Protein 7R84 (pdb70)

Secondary structure (DSSP, 8-state):
-BPPPPPPPPPS-SSSSEEEEEEE-BPPP-TTPPPP-S-EEEEEEE--S---/-PPPPPPPPPS-SSSSEEEEEEE---------EEEEEEE--S---/-BPPPPPPPPPS-SSSSEEEEEEE-BPPGGG-S----S-EEEEEEE--S---/-BPPPPPPPPPS-SSSSEEEEEEE-B---------EEEEEEE--S---

Organism: Mus musculus (NCBI:txid10090)

Radius of gyration: 17.47 Å; Cα contacts (8 Å, |Δi|>4): 535; chains: 4; bounding box: 51×32×52 Å

Sequence (197 aa):
AWDEWSPWSLCSSTCGRGFRDRTRTCRPPQFGGNPCEEGGPPEKQTKFCNIALCPWDEWSPWSLCSSTCGRGFRDRTRTCRPPQEGPEKQTKFFCNIALCPAWDEWSPWSLCSSTCGRGFRDRTRTCRPPQFGGNPCEEGGPPEKQTKFFCNIALCPAWDEWSPWSLCSSTCGRGFRDDRTRTCRPPQPCEEGGPPEEKQTKFCNIALCP

Solvent-accessible surface area: 12679 Å² total; per-residue (Å²): 83,75,62,154,64,42,119,76,47,158,13,47,5,113,39,19,85,0,3,54,20,53,16,45,55,37,135,114,134,152,219,75,48,138,126,40,47,15,3,2,10,4,9,44,19,5,70,101,49,160,74,178,143,45,165,57,42,119,76,41,157,12,49,9,110,34,20,94,0,2,58,21,57,21,50,43,42,170,116,132,141,112,14,6,4,9,4,9,50,18,14,89,103,48,167,72,176,24,77,48,158,50,40,121,74,44,155,13,50,7,117,36,20,100,0,2,60,28,54,17,52,43,33,105,57,117,141,113,39,74,112,123,37,65,6,3,4,12,7,10,36,23,7,78,95,48,172,65,176,88,105,80,152,46,42,118,74,48,154,12,47,7,113,32,18,80,0,2,60,12,55,22,51,54,28,180,95,89,226,159,48,68,10,4,7,8,6,9,62,16,16,100,101,46,170,65,170

GO terms:
  GO:0014069 postsynaptic density (C, IDA)
  GO:0005515 protein binding (F, IPI)
  GO:0004888 transmembrane signaling receptor activity (F, IDA)
  GO:0001891 phagocytic cup (C, IDA)
  GO:0005886 plasma membrane (C, IDA)
  GO:0005925 focal adhesion (C, IDA)
  GO:0030425 dendrite (C, IDA)
  GO:0001530 lipopolysaccharide binding (F, IDA)
  GO:0001786 phosphatidylserine binding (F, IDA)
  GO:0043652 engulfment of apoptotic cell (P, IDA)
  GO:0042177 negative regulation of protein catabolic process (P, IMP)
  GO:1901741 positive regulation of myoblast fusion (P, IMP)
  GO:0031397 negative regulation of protein ubiquitination (P, IMP)
  GO:0050829 defense response to Gram-negative bacterium (P, IMP)
  GO:0048167 regulation of synaptic plasticity (P, IMP)
  GO:0006910 phagocytosis, recognition (P, IMP)
  GO:0006911 phagocytosis, engulfment (P, IMP)
  GO:0030165 PDZ domain binding (F, IPI)

Nearest PDB structures (foldseek):
  7r84-assembly4_D  TM=1.021E+00  e=1.289E-08  Mus musculus
  7r84-assembly2_B  TM=9.898E-01  e=1.202E-06  Mus musculus
  8ckk-assembly1_B  TM=7.806E-01  e=4.674E-03  Homo sapiens
  8ckk-assembly1_A  TM=7.935E-01  e=8.298E-03  Homo sapiens
  8ckm-assembly1_B  TM=7.701E-01  e=9.857E-03  Homo sapiens

Foldseek 3Di:
DKDDKDDKDPFPDPADKGKIKIKTFHDDDDVPDDDDDDIDMDMDIDGNHHDD/DADKDDWDDFPDPADKGKIKIKDADDDPCHGIDMDMDIDGNHHDD/DKDDKDDKDDFPDPADKGKIKIKIFDDPVVVDDDDDDDIDMDMDMDGNHHDD/DKDDKDPWDDFPDQADKGKIKIKIADDVPCPGDDIDMDMDIDGNHHDD

InterPro domains:
  IPR000203 GPS motif [PF01825] (883-932)
  IPR000203 GPS motif [SM00303] (880-938)
  IPR000832 GPCR, family 2, secretin-like [PF00002] (947-1180)
  IPR000832 GPCR, family 2, secretin-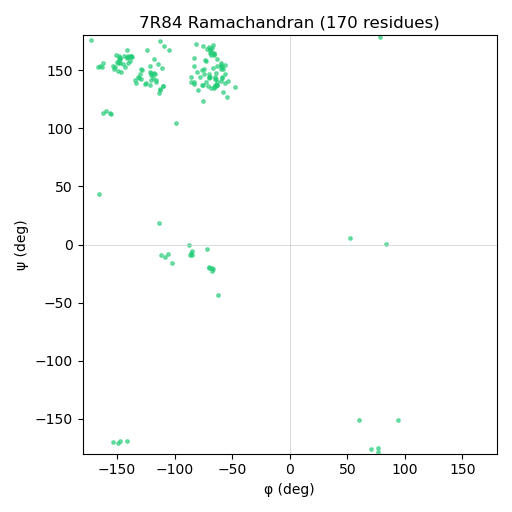like [PR00249] (949-973)
  IPR000832 GPCR, family 2, secretin-like [PR00249] (1013-1036)
  IPR000832 GPCR, family 2, secretin-like [PR00249] (1050-1075)
  IPR000832 GPCR, family 2, secretin-like [PR00249] (1093-1118)
  IPR000832 GPCR, family 2, secretin-like [PR00249] (1135-1155)
  IPR000832 GPCR, family 2, secretin-like [PR00249] (1166-1187)
  IPR000884 Thrombospondin type-1 (TSP1) repeat [PF00090] (266-314)
  IPR000884 Thrombospondin type-1 (TSP1) repeat [PF00090] (359-406)
  IPR000884 Thrombospondin type-1 (TSP1) repeat [PF00090] (414-461)
  IPR000884 Thrombospondin type-1 (TSP1) repeat [PF00090] (472-519)
  IPR000884 Thrombospondin type-1 (TSP1) repeat [PF00090] (527-574)
  IPR000884 Thrombospondin type-1 (TSP1) repeat [PS50092] (261-315)
  IPR000884 Thrombospondin type-1 (TSP1) repeat [PS50092] (354-407)
  IPR000884 Thrombospondin type-1 (TSP1) repeat [PS50092] (409-462)
  IPR000884 Thrombospondin type-1 (TSP1) repeat [PS50092] (467-520)
  IPR000884 Thrombospondin type-1 (TSP1) repeat [PS50092] (522-575)
  IPR000884 Thrombospondin type-1 (TSP1) repeat [SM00209] (264-315)

B-factor: mean 30.46, std 15.05, range [12.61, 94.77]

Structure (mmCIF, N/CA/C/O backbone):
data_7R84
#
_entry.id   7R84
#
_cell.length_a   40.572
_cell.length_b   60.784
_cell.length_c   44.420
_cell.angle_alpha   90.000
_cell.angle_beta   109.670
_cell.angle_gamma   90.000
#
_symmetry.space_group_name_H-M   'P 1 21 1'
#
loop_
_entity.id
_entity.type
_entity.pdbx_description
1 polymer Vasculostatin-120
2 branched beta-D-glucopyranose-(1-3)-alpha-L-fucopyranose
3 non-polymer alpha-D-mannopyranose
4 water water
#
loop_
_atom_site.group_PDB
_atom_site.id
_atom_site.type_symbol
_atom_site.label_atom_id
_atom_site.label_alt_id
_atom_site.label_comp_id
_atom_site.label_asym_id
_atom_site.label_entity_id
_atom_site.label_seq_id
_atom_site.pdbx_PDB_ins_code
_atom_site.Cartn_x
_atom_site.Cartn_y
_atom_site.Cartn_z
_atom_site.occupancy
_atom_site.B_iso_or_equiv
_atom_site.auth_seq_id
_atom_site.auth_comp_id
_atom_site.auth_asym_id
_atom_site.auth_atom_id
_atom_site.pdbx_PDB_model_num
ATOM 1 N N . ALA A 1 3 ? 12.854 10.070 -21.481 1.00 33.80 3 ALA A N 1
ATOM 2 C CA . ALA A 1 3 ? 12.396 10.968 -20.414 1.00 29.35 3 ALA A CA 1
ATOM 3 C C . ALA A 1 3 ? 10.921 11.257 -20.566 1.00 24.88 3 ALA A C 1
ATOM 4 O O . ALA A 1 3 ? 10.394 11.332 -21.684 1.00 24.51 3 ALA A O 1
ATOM 6 N N . TRP A 1 4 ? 10.256 11.379 -19.437 1.00 22.96 4 TRP A N 1
ATOM 7 C CA . TRP A 1 4 ? 8.843 11.652 -19.423 1.00 19.75 4 TRP A CA 1
ATOM 8 C C . TRP A 1 4 ? 8.504 13.127 -19.503 1.00 19.43 4 TRP A C 1
ATOM 9 O O . TRP A 1 4 ? 9.182 13.974 -18.936 1.00 19.91 4 TRP A O 1
ATOM 20 N N . ASP A 1 5 ? 7.409 13.408 -20.196 1.00 18.25 5 ASP A N 1
ATOM 21 C CA . ASP A 1 5 ? 6.818 14.740 -20.285 1.00 17.01 5 ASP A CA 1
ATOM 22 C C . ASP A 1 5 ? 5.960 14.974 -19.006 1.00 16.09 5 ASP A C 1
ATOM 23 O O . ASP A 1 5 ? 5.754 14.083 -18.190 1.00 17.52 5 ASP A O 1
ATOM 28 N N . GLU A 1 6 ? 5.467 16.183 -18.821 1.00 16.80 6 GLU A N 1
ATOM 29 C CA . GLU A 1 6 ? 4.704 16.501 -17.619 1.00 16.96 6 GLU A CA 1
ATOM 30 C C . GLU A 1 6 ? 3.389 15.755 -17.418 1.00 15.69 6 GLU A C 1
ATOM 31 O O . GLU A 1 6 ? 2.678 15.485 -18.379 1.00 16.32 6 GLU A O 1
ATOM 37 N N . TRP A 1 7 ? 3.082 15.407 -16.169 1.00 15.44 7 TRP A N 1
ATOM 38 C CA . TRP A 1 7 ? 1.759 14.856 -15.881 1.00 16.34 7 TRP A CA 1
ATOM 39 C C . TRP A 1 7 ? 0.661 15.834 -16.264 1.00 14.84 7 TRP A C 1
ATOM 40 O O . TRP A 1 7 ? 0.757 17.042 -16.021 1.00 17.46 7 TRP A O 1
ATOM 51 N N . SER A 1 8 ? -0.432 15.279 -16.769 1.00 15.13 8 SER A N 1
ATOM 52 C CA . SER A 1 8 ? -1.684 16.025 -16.873 1.00 14.91 8 SER A CA 1
ATOM 53 C C . SER A 1 8 ? -2.218 16.281 -15.457 1.00 15.64 8 SER A C 1
ATOM 54 O O . SER A 1 8 ? -1.762 15.649 -14.492 1.00 15.92 8 SER A O 1
ATOM 57 N N . PRO A 1 9 ? -3.188 17.189 -15.304 1.00 18.33 9 PRO A N 1
ATOM 58 C CA . PRO A 1 9 ? -3.878 17.319 -14.013 1.00 17.52 9 PRO A CA 1
ATOM 59 C C . PRO A 1 9 ? -4.552 16.006 -13.632 1.00 15.57 9 PRO A C 1
ATOM 60 O O . PRO A 1 9 ? -4.959 15.208 -14.486 1.00 17.85 9 PRO A O 1
ATOM 64 N N . TRP A 1 10 ? -4.734 15.810 -12.332 1.00 16.73 10 TRP A N 1
ATOM 65 C CA . TRP A 1 10 ? -5.581 14.708 -11.895 1.00 17.21 10 TRP A CA 1
ATOM 66 C C . TRP A 1 10 ? -7.014 14.950 -12.337 1.00 17.66 10 TRP A C 1
ATOM 67 O O . TRP A 1 10 ? -7.536 16.074 -12.247 1.00 18.14 10 TRP A O 1
ATOM 78 N N . SER A 1 11 ? -7.686 13.852 -12.686 1.00 15.91 11 SER A N 1
ATOM 79 C CA . SER A 1 11 ? -9.124 13.894 -12.926 1.00 14.83 11 SER A CA 1
ATOM 80 C C . SER A 1 11 ? -9.848 14.140 -11.604 1.00 16.46 11 SER A C 1
ATOM 81 O O . SER A 1 11 ? -9.260 14.045 -10.523 1.00 18.81 11 SER A O 1
ATOM 84 N N . LEU A 1 12 ? -11.132 14.439 -11.689 1.00 16.08 12 LEU A N 1
ATOM 85 C CA . LEU A 1 12 ? -11.957 14.386 -10.497 1.00 16.29 12 LEU A CA 1
ATOM 86 C C . LEU A 1 12 ? -12.128 12.927 -10.071 1.00 15.62 12 LEU A C 1
ATOM 87 O O . LEU A 1 12 ? -11.909 11.999 -10.856 1.00 18.01 12 LEU A O 1
ATOM 92 N N . CYS A 1 13 ? -12.581 12.720 -8.836 1.00 15.64 13 CYS A N 1
ATOM 93 C CA . CYS A 1 13 ? -12.902 11.382 -8.400 1.00 16.18 13 CYS A CA 1
ATOM 94 C C . CYS A 1 13 ? -14.064 10.828 -9.221 1.00 17.55 13 CYS A C 1
ATOM 95 O O . CYS A 1 13 ? -15.066 11.514 -9.455 1.00 18.65 13 CYS A O 1
ATOM 98 N N . SER A 1 14 ? -13.939 9.569 -9.642 1.00 15.74 14 SER A N 1
ATOM 99 C CA . SER A 1 14 ? -14.951 9.002 -10.520 1.00 17.78 14 SER A CA 1
ATOM 100 C C . SER A 1 14 ? -16.266 8.778 -9.796 1.00 17.99 14 SER A C 1
ATOM 101 O O . SER A 1 14 ? -17.286 8.612 -10.475 1.00 20.47 14 SER A O 1
ATOM 104 N N . SER A 1 15 ? -16.246 8.700 -8.450 1.00 18.33 15 SER A N 1
ATOM 105 C CA . SER A 1 15 ? -17.456 8.587 -7.636 1.00 18.99 15 SER A CA 1
ATOM 106 C C . SER A 1 15 ? -17.652 9.888 -6.871 1.00 19.47 15 SER A C 1
ATOM 107 O O . SER A 1 15 ? -16.679 10.442 -6.330 1.00 20.95 15 SER A O 1
ATOM 110 N N . THR A 1 16 ? -18.896 10.392 -6.822 1.00 19.72 16 THR A N 1
ATOM 111 C CA . THR A 1 16 ? -19.151 11.579 -6.020 1.00 21.52 16 THR A CA 1
ATOM 112 C C . THR A 1 16 ? -19.464 11.222 -4.580 1.00 22.33 16 THR A C 1
ATOM 113 O O . THR A 1 16 ? -19.539 12.109 -3.729 1.00 24.33 16 THR A O 1
ATOM 117 N N . CYS A 1 17 ? -19.645 9.940 -4.288 1.00 20.38 17 CYS A N 1
ATOM 118 C CA . CYS A 1 17 ? -19.624 9.486 -2.9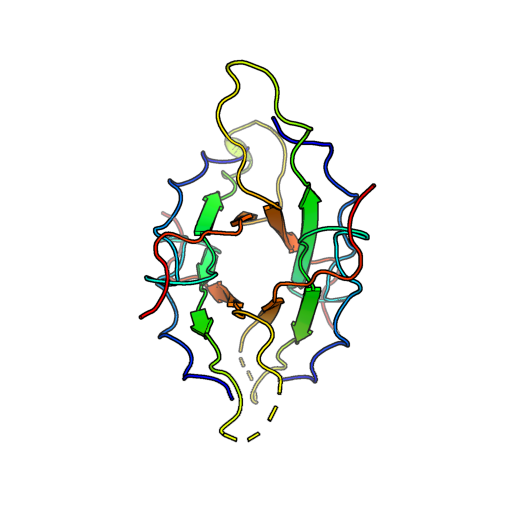10 1.00 20.60 17 CYS A CA 1
ATOM 119 C C . CYS A 1 17 ? -19.096 8.067 -2.947 1.00 20.63 17 CYS A C 1
ATOM 120 O O . CYS A 1 17 ? -19.252 7.367 -3.958 1.00 21.32 17 CYS A O 1
ATOM 123 N N . GLY A 1 18 ? -18.418 7.672 -1.878 1.00 20.76 18 GLY A N 1
ATOM 124 C CA . GLY A 1 18 ? -17.871 6.329 -1.799 1.00 20.14 18 GLY A CA 1
ATOM 125 C C . GLY A 1 18 ? -16.606 6.178 -2.641 1.00 20.56 18 GLY A C 1
ATOM 126 O O . GLY A 1 18 ? -16.089 7.120 -3.250 1.00 19.97 18 GLY A O 1
ATOM 127 N N . ARG A 1 19 ? -16.073 4.951 -2.634 1.00 20.01 19 ARG A N 1
ATOM 128 C CA . ARG A 1 19 ? -14.782 4.697 -3.245 1.00 20.09 19 ARG A CA 1
ATOM 129 C C . ARG A 1 19 ? -14.858 4.981 -4.742 1.00 18.38 19 ARG A C 1
ATOM 130 O O . ARG A 1 19 ? -15.815 4.609 -5.414 1.00 18.51 19 ARG A O 1
ATOM 138 N N . GLY A 1 20 ? -13.812 5.577 -5.268 1.00 18.18 20 GLY A N 1
ATOM 139 C CA . GLY A 1 20 ? -13.642 5.788 -6.704 1.00 17.74 20 GLY A CA 1
ATOM 140 C C . GLY A 1 20 ? -12.185 5.878 -7.097 1.00 14.55 20 GLY A C 1
ATOM 141 O O . GLY A 1 20 ? -11.286 5.534 -6.305 1.00 15.27 20 GLY A O 1
ATOM 142 N N . PHE A 1 21 ? -11.945 6.268 -8.349 1.00 14.59 21 PHE A N 1
ATOM 143 C CA . PHE A 1 21 ? -10.619 6.362 -8.917 1.00 15.43 21 PHE A CA 1
ATOM 144 C C . PHE A 1 21 ? -10.382 7.801 -9.349 1.00 14.21 21 PHE A C 1
ATOM 145 O O . PHE A 1 21 ? -11.299 8.484 -9.805 1.00 16.69 21 PHE A O 1
ATOM 153 N N . ARG A 1 22 ? -9.141 8.246 -9.256 1.00 14.25 22 ARG A N 1
ATOM 154 C CA . ARG A 1 22 ? -8.719 9.431 -9.990 1.00 16.48 22 ARG A CA 1
ATOM 155 C C . ARG A 1 22 ? -7.455 9.108 -10.759 1.00 14.82 22 ARG A C 1
ATOM 156 O O . ARG A 1 22 ? -6.688 8.213 -10.361 1.00 15.62 22 ARG A O 1
ATOM 164 N N . ASP A 1 23 ? -7.260 9.791 -11.883 1.00 13.75 23 ASP A N 1
ATOM 165 C CA . ASP A 1 23 ? -6.142 9.419 -12.742 1.00 15.62 23 ASP A CA 1
ATOM 166 C C . ASP A 1 23 ? -5.505 10.620 -13.406 1.00 14.43 23 ASP A C 1
ATOM 167 O O . ASP A 1 23 ? -6.087 11.697 -13.491 1.00 14.95 23 ASP A O 1
ATOM 172 N N . ARG A 1 24 ? -4.293 10.401 -13.882 1.00 14.29 24 ARG A N 1
ATOM 173 C CA . ARG A 1 24 ? -3.580 11.380 -14.681 1.00 13.60 24 ARG A CA 1
ATOM 174 C C . ARG A 1 24 ? -2.652 10.625 -15.626 1.00 12.65 24 ARG A C 1
ATOM 175 O O . ARG A 1 24 ? -2.417 9.414 -15.466 1.00 15.10 24 ARG A O 1
ATOM 183 N N . THR A 1 25 ? -2.181 11.303 -16.667 1.00 13.22 25 THR A N 1
ATOM 184 C CA . THR A 1 25 ? -1.403 10.631 -17.690 1.00 13.39 25 THR A CA 1
ATOM 185 C C . THR A 1 25 ? -0.193 11.479 -18.095 1.00 12.61 25 THR A C 1
ATOM 186 O O . THR A 1 25 ? -0.172 12.694 -17.913 1.00 13.74 25 THR A O 1
ATOM 190 N N . ARG A 1 26 ? 0.787 10.836 -18.725 1.00 14.20 26 ARG A N 1
ATOM 191 C CA . ARG A 1 26 ? 1.884 11.568 -19.325 1.00 14.26 26 ARG A CA 1
ATOM 192 C C . ARG A 1 26 ? 2.378 10.799 -20.540 1.00 14.87 26 ARG A C 1
ATOM 193 O O . ARG A 1 26 ? 2.213 9.579 -20.645 1.00 16.49 26 ARG A O 1
ATOM 201 N N . THR A 1 27 ? 2.992 11.531 -21.440 1.00 16.91 27 THR A N 1
ATOM 202 C CA . THR A 1 27 ? 3.612 10.950 -22.625 1.00 18.24 27 THR A CA 1
ATOM 203 C C . THR A 1 27 ? 5.127 11.121 -22.544 1.00 18.33 27 THR A C 1
ATOM 204 O O . THR A 1 27 ? 5.652 11.775 -21.620 1.00 19.74 27 THR A O 1
ATOM 208 N N . CYS A 1 28 ? 5.834 10.552 -23.510 1.00 23.32 28 CYS A N 1
ATOM 209 C CA . CYS A 1 28 ? 7.281 10.683 -23.559 1.00 22.94 28 CYS A CA 1
ATOM 210 C C . CYS A 1 28 ? 7.715 12.009 -24.166 1.00 21.55 28 CYS A C 1
ATOM 211 O O . CYS A 1 28 ? 7.070 12.544 -25.074 1.00 24.00 28 CYS A O 1
ATOM 214 N N . ARG A 1 29 ? 8.865 12.507 -23.695 1.00 20.68 29 ARG A N 1
ATOM 215 C CA . ARG A 1 29 ? 9.563 13.589 -24.375 1.00 23.54 29 ARG A CA 1
ATOM 216 C C . ARG A 1 29 ? 10.227 13.053 -25.647 1.00 26.13 29 ARG A C 1
ATOM 217 O O . ARG A 1 29 ? 10.485 11.852 -25.770 1.00 27.10 29 ARG A O 1
ATOM 225 N N . PRO A 1 30 ? 10.527 13.924 -26.606 1.00 28.91 30 PRO A N 1
ATOM 226 C CA . PRO A 1 30 ? 11.171 13.469 -27.828 1.00 30.59 30 PRO A CA 1
ATOM 227 C C . PRO A 1 30 ? 12.487 12.788 -27.509 1.00 30.13 30 PRO A C 1
ATOM 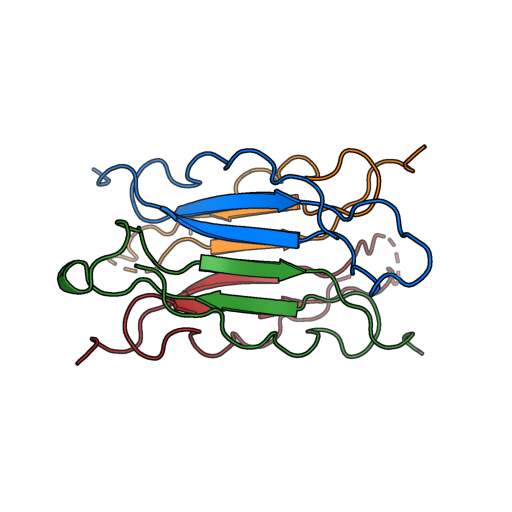228 O O . PRO A 1 30 ? 13.229 13.199 -26.609 1.00 29.79 30 PRO A O 1
ATOM 232 N N . PRO A 1 31 ? 12.823 11.757 -28.261 1.00 33.32 31 PRO A N 1
ATOM 233 C CA . PRO A 1 31 ? 14.028 10.976 -27.970 1.00 34.99 31 PRO A CA 1
ATOM 234 C C . PRO A 1 31 ? 15.286 11.768 -28.268 1.00 32.40 31 PRO A C 1
ATOM 235 O O . PRO A 1 31 ? 15.350 12.536 -29.231 1.00 33.99 31 PRO A O 1
ATOM 239 N N . GLN A 1 32 ? 16.290 11.571 -27.429 1.00 29.67 32 GLN A N 1
ATOM 240 C CA . GLN A 1 32 ? 17.579 12.208 -27.605 1.00 29.54 32 GLN A CA 1
ATOM 241 C C . GLN A 1 32 ? 18.621 11.150 -27.897 1.00 26.08 32 GLN A C 1
ATOM 242 O O . GLN A 1 32 ? 18.489 9.991 -27.495 1.00 24.82 32 GLN A O 1
ATOM 248 N N . PHE A 1 33 ? 19.692 11.584 -28.562 1.00 25.30 33 PHE A N 1
ATOM 249 C CA . PHE A 1 33 ? 20.831 10.703 -28.779 1.00 23.40 33 PHE A CA 1
ATOM 250 C C . PHE A 1 33 ? 21.345 10.120 -27.468 1.00 23.36 33 PHE A C 1
ATOM 251 O O . PHE A 1 33 ? 21.692 10.852 -26.529 1.00 25.83 33 PHE A O 1
ATOM 259 N N . GLY A 1 34 ? 21.453 8.794 -27.437 1.00 21.39 34 GLY A N 1
ATOM 260 C CA . GLY A 1 34 ? 21.885 8.108 -26.253 1.00 21.03 34 GLY A CA 1
ATOM 261 C C . GLY A 1 34 ? 20.795 7.836 -25.243 1.00 22.46 34 GLY A C 1
ATOM 262 O O . GLY A 1 34 ? 21.084 7.238 -24.209 1.00 25.11 34 GLY A O 1
ATOM 263 N N . GLY A 1 35 ? 19.548 8.230 -25.506 1.00 23.00 35 GLY A N 1
ATOM 264 C CA . GLY A 1 35 ? 18.520 8.129 -24.480 1.00 27.13 35 GLY A CA 1
ATOM 265 C C . GLY A 1 35 ? 18.038 6.704 -24.287 1.00 32.90 35 GLY A C 1
ATOM 266 O O . GLY A 1 35 ? 18.073 5.879 -25.194 1.00 28.60 35 GLY A O 1
ATOM 267 N N . ASN A 1 36 ? 17.611 6.404 -23.067 1.00 42.65 36 ASN A N 1
ATOM 268 C CA . ASN A 1 36 ? 16.976 5.124 -22.809 1.00 53.88 36 ASN A CA 1
ATOM 269 C C . ASN A 1 36 ? 15.568 5.198 -23.383 1.00 60.41 36 ASN A C 1
ATOM 270 O O . ASN A 1 36 ? 14.819 6.113 -23.027 1.00 63.30 36 ASN A O 1
ATOM 275 N N . PRO A 1 37 ? 15.184 4.298 -24.287 1.00 62.30 37 PRO A N 1
ATOM 276 C CA . PRO A 1 37 ? 13.886 4.431 -24.962 1.00 61.77 37 PRO A CA 1
ATOM 277 C C . PRO A 1 37 ? 12.718 4.462 -23.985 1.00 59.09 37 PRO A C 1
ATOM 278 O O . PRO A 1 37 ? 12.609 3.625 -23.087 1.00 59.02 37 PRO A O 1
ATOM 282 N N . CYS A 1 38 ? 11.847 5.448 -24.179 1.00 56.01 38 CYS A N 1
ATOM 283 C CA . CYS A 1 38 ? 10.646 5.661 -23.378 1.00 53.27 38 CYS A CA 1
ATOM 284 C C . CYS A 1 38 ? 9.471 5.032 -24.114 1.00 54.36 38 CYS A C 1
ATOM 285 O O . CYS A 1 38 ? 9.278 5.280 -25.308 1.00 52.23 38 CYS A O 1
ATOM 288 N N A GLU A 1 39 ? 8.703 4.217 -23.391 0.35 55.77 39 GLU A N 1
ATOM 289 N N B GLU A 1 39 ? 8.681 4.224 -23.416 0.65 55.24 39 GLU A N 1
ATOM 290 C CA A GLU A 1 39 ? 7.665 3.373 -23.974 0.35 57.18 39 GLU A CA 1
ATOM 291 C CA B GLU A 1 39 ? 7.524 3.566 -24.013 0.65 56.78 39 GLU A CA 1
ATOM 292 C C A GLU A 1 39 ? 6.326 4.066 -23.801 0.35 52.84 39 GLU A C 1
ATOM 293 C C B GLU A 1 39 ? 6.278 4.244 -23.455 0.65 52.25 39 GLU A C 1
ATOM 294 O O A GLU A 1 39 ? 5.663 3.930 -22.774 0.35 51.24 39 GLU A O 1
ATOM 295 O O B GLU A 1 39 ? 5.934 4.042 -22.291 0.65 52.03 39 GLU A O 1
ATOM 298 N N A GLY A 1 40 ? 5.945 4.835 -24.820 0.35 46.56 40 GLY A N 1
ATOM 299 N N B GLY A 1 40 ? 5.612 5.051 -24.279 0.65 45.48 40 GLY A N 1
ATOM 300 C CA A GLY A 1 40 ? 4.589 5.295 -25.000 0.35 37.94 40 GLY A CA 1
ATOM 301 C CA B GLY A 1 40 ? 4.498 5.848 -23.816 0.65 40.39 40 GLY A CA 1
ATOM 302 C C A GLY A 1 40 ? 3.993 5.967 -23.785 0.35 30.71 40 GLY A C 1
ATOM 303 C C B GLY A 1 40 ? 3.165 5.373 -24.350 0.65 32.88 40 GLY A C 1
ATOM 304 O O A GLY A 1 40 ? 4.694 6.452 -22.902 0.35 30.78 40 GLY A O 1
ATOM 305 O O B GLY A 1 40 ? 3.112 4.495 -25.207 0.65 31.55 40 GLY A O 1
ATOM 306 N N A PRO A 1 41 ? 2.663 6.001 -23.733 0.35 23.83 41 PRO A N 1
ATOM 307 N N B PRO A 1 41 ? 2.043 5.908 -23.832 0.65 23.25 41 PRO A N 1
ATOM 308 C CA A PRO A 1 41 ? 1.965 6.762 -22.693 0.35 20.34 41 PRO A CA 1
ATOM 309 C CA B PRO A 1 41 ? 1.790 6.784 -22.681 0.65 18.74 41 PRO A CA 1
ATOM 310 C C A PRO A 1 41 ? 1.862 5.991 -21.382 0.35 17.22 41 PRO A C 1
ATOM 311 C C B PRO A 1 41 ? 1.748 5.999 -21.365 0.65 15.53 41 PRO A C 1
ATOM 312 O O A PRO A 1 41 ? 1.892 4.756 -21.356 0.35 17.11 41 PRO A O 1
ATOM 313 O O B PRO A 1 41 ? 1.728 4.760 -21.310 0.65 16.28 41 PRO A O 1
ATOM 320 N N . GLU A 1 42 ? 1.732 6.738 -20.281 1.00 15.07 42 GLU A N 1
ATOM 321 C CA . GLU A 1 42 ? 1.629 6.148 -18.968 1.00 15.35 42 GLU A CA 1
ATOM 322 C C . GLU A 1 42 ? 0.464 6.792 -18.229 1.00 13.65 42 GLU A C 1
ATOM 323 O O . GLU A 1 42 ? 0.265 8.020 -18.293 1.00 16.14 42 GLU A O 1
ATOM 329 N N . LYS A 1 43 ? -0.249 5.989 -17.471 1.00 13.45 43 LYS A N 1
ATOM 330 C CA . LYS A 1 43 ? -1.378 6.444 -16.693 1.00 14.65 43 LYS A CA 1
ATOM 331 C C . LYS A 1 43 ? -1.109 6.126 -15.230 1.00 14.68 43 LYS A C 1
ATOM 332 O O . LYS A 1 43 ? -0.676 5.022 -14.903 1.00 18.68 43 LYS A O 1
ATOM 338 N N . GLN A 1 44 ? -1.418 7.064 -14.357 1.00 14.66 44 GLN A N 1
ATOM 339 C CA . GLN A 1 44 ? -1.359 6.833 -12.912 1.00 14.01 44 GLN A CA 1
ATOM 340 C C . GLN A 1 44 ? -2.761 6.905 -12.355 1.00 13.58 44 GLN A C 1
ATOM 341 O O . GLN A 1 44 ? -3.488 7.836 -12.671 1.00 15.33 44 GLN A O 1
ATOM 347 N N . THR A 1 45 ? -3.152 5.910 -11.561 1.00 14.52 45 THR A N 1
ATOM 348 C CA . THR A 1 45 ? -4.493 5.840 -10.984 1.00 14.16 45 THR A CA 1
ATOM 349 C C . THR A 1 45 ? -4.372 5.696 -9.483 1.00 14.35 45 THR A C 1
ATOM 350 O O . THR A 1 45 ? -3.540 4.915 -9.008 1.00 17.18 45 THR A O 1
ATOM 354 N N . LYS A 1 46 ? -5.208 6.401 -8.728 1.00 14.88 46 LYS A N 1
ATOM 355 C CA . LYS A 1 46 ? -5.201 6.180 -7.289 1.00 16.62 46 LYS A CA 1
ATOM 356 C C . LYS A 1 46 ? -6.618 6.157 -6.782 1.00 14.88 46 LYS A C 1
ATOM 357 O O . LYS A 1 46 ? -7.557 6.650 -7.401 1.00 14.78 46 LYS A O 1
ATOM 363 N N . PHE A 1 47 ? -6.739 5.609 -5.590 1.00 16.85 47 PHE A N 1
ATOM 364 C CA . PHE A 1 47 ? -7.987 5.609 -4.858 1.00 18.11 47 PHE A CA 1
ATOM 365 C C . PHE A 1 47 ? -8.419 7.026 -4.510 1.00 16.29 47 PHE A C 1
ATOM 366 O O . PHE A 1 47 ? -7.592 7.892 -4.218 1.00 18.18 47 PHE A O 1
ATOM 374 N N . CYS A 1 48 ? -9.727 7.236 -4.464 1.00 17.07 48 CYS A N 1
ATOM 375 C CA . CYS A 1 48 ? -10.264 8.480 -3.915 1.00 17.18 48 CYS A CA 1
ATOM 376 C C . CYS A 1 48 ? -11.600 8.207 -3.252 1.00 16.61 48 CYS A C 1
ATOM 377 O O . CYS A 1 48 ? -12.268 7.222 -3.561 1.00 17.10 48 CYS A O 1
ATOM 380 N N . ASN A 1 49 ? -11.967 9.076 -2.309 1.00 19.02 49 ASN A N 1
ATOM 381 C CA . ASN A 1 49 ? -13.279 8.993 -1.682 1.00 19.98 49 ASN A CA 1
ATOM 382 C C . ASN A 1 49 ? -13.566 10.391 -1.157 1.00 21.66 49 ASN A C 1
ATOM 383 O O . ASN A 1 49 ? -12.840 10.864 -0.279 1.00 24.96 49 ASN A O 1
ATOM 388 N N . ILE A 1 50 ? -14.565 11.064 -1.739 1.00 19.82 50 ILE A N 1
ATOM 389 C CA . ILE A 1 50 ? -14.800 12.483 -1.453 1.00 20.99 50 ILE A CA 1
ATOM 390 C C . ILE A 1 50 ? -15.964 12.714 -0.501 1.00 21.32 50 ILE A C 1
ATOM 391 O O . ILE A 1 50 ? -16.093 13.825 0.025 1.00 25.82 50 ILE A O 1
ATOM 396 N N . ALA A 1 51 ? -16.826 11.718 -0.295 1.00 20.12 51 ALA A N 1
ATOM 397 C CA . ALA A 1 51 ? -17.947 11.907 0.613 1.00 21.08 51 ALA A CA 1
ATOM 398 C C . ALA A 1 51 ? -18.570 10.555 0.926 1.00 21.55 51 ALA A C 1
ATOM 399 O O . ALA A 1 51 ? -18.490 9.630 0.131 1.00 24.26 51 ALA A O 1
ATOM 401 N N . LEU A 1 52 ? -19.194 10.452 2.096 1.00 22.66 52 LEU A N 1
ATOM 402 C CA . LEU A 1 52 ? -19.985 9.267 2.417 1.00 28.60 52 LEU A CA 1
ATOM 403 C C . LEU A 1 52 ? -21.273 9.292 1.615 1.00 30.39 52 LEU A C 1
ATOM 404 O O . LEU A 1 52 ? -21.887 10.343 1.459 1.00 31.03 52 LEU A O 1
ATOM 409 N N . CYS A 1 53 ? -21.685 8.139 1.106 1.00 32.90 53 CYS A N 1
ATOM 410 C CA . CYS A 1 53 ? -22.964 8.145 0.405 1.00 38.47 53 CYS A CA 1
ATOM 411 C C . CYS A 1 53 ? -24.096 8.146 1.418 1.00 48.12 53 CYS A C 1
ATOM 412 O O . CYS A 1 53 ? -23.974 7.519 2.471 1.00 47.25 53 CYS A O 1
ATOM 415 N N . PRO A 1 54 ? -25.195 8.847 1.122 1.00 54.64 54 PRO A N 1
ATOM 416 C CA . PRO A 1 54 ? -26.475 8.703 1.820 1.00 58.10 54 PRO A CA 1
ATOM 417 C C . PRO A 1 54 ? -26.874 7.239 2.005 1.00 59.91 54 PRO A C 1
ATOM 418 O O . PRO A 1 54 ? -27.105 6.803 3.136 1.00 60.63 54 PRO A O 1
ATOM 422 N N . TRP B 1 4 ? -24.543 -3.669 -10.165 1.00 47.78 4 TRP B N 1
ATOM 423 C CA . TRP B 1 4 ? -23.743 -2.647 -10.855 1.00 46.14 4 TRP B CA 1
ATOM 424 C C . TRP B 1 4 ? -24.577 -1.503 -11.396 1.00 45.16 4 TRP B C 1
ATOM 425 O O . TRP B 1 4 ? -25.584 -1.743 -12.061 1.00 48.03 4 TRP B O 1
ATOM 436 N N . ASP B 1 5 ? -24.129 -0.269 -11.151 1.00 40.15 5 ASP B N 1
ATOM 437 C CA . ASP B 1 5 ? -24.654 0.900 -11.840 1.00 38.46 5 ASP B CA 1
ATOM 438 C C . ASP B 1 5 ? -24.158 0.883 -13.290 1.00 33.46 5 ASP B C 1
ATOM 439 O O . ASP B 1 5 ? -23.251 0.120 -13.655 1.00 32.82 5 ASP B O 1
ATOM 444 N N . GLU B 1 6 ? -24.731 1.751 -14.127 1.00 33.76 6 GLU B N 1
ATOM 445 C CA . GLU B 1 6 ? -24.299 1.844 -15.528 1.00 33.15 6 GLU B CA 1
ATOM 446 C C . GLU B 1 6 ? -22.897 2.446 -15.687 1.00 27.31 6 GLU B C 1
ATOM 447 O O . GLU B 1 6 ? -22.506 3.371 -14.968 1.00 28.46 6 GLU B O 1
ATOM 453 N N . TRP B 1 7 ? -22.151 1.943 -16.676 1.00 23.44 7 TRP B N 1
ATOM 454 C CA . TRP B 1 7 ? -20.907 2.576 -17.070 1.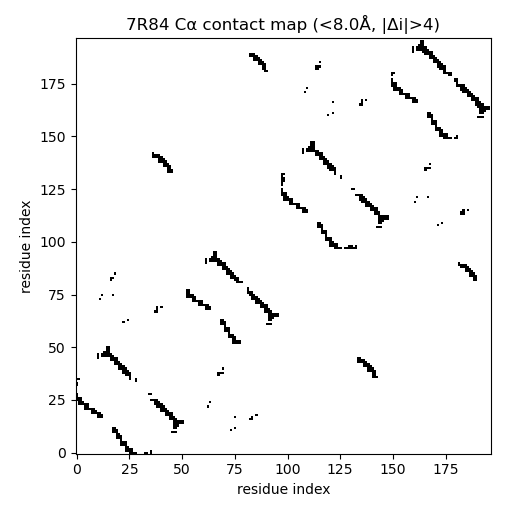00 20.94 7 TRP B CA 1
ATOM 455 C C . TRP B 1 7 ? -21.113 4.043 -17.387 1.00 21.07 7 TRP B C 1
ATOM 456 O O . TRP B 1 7 ? -22.068 4.433 -18.087 1.00 24.47 7 TRP B O 1
ATOM 467 N N . SER B 1 8 ? -20.137 4.844 -16.972 1.00 18.92 8 SER B N 1
ATOM 468 C CA . SER B 1 8 ? -20.047 6.222 -17.445 1.00 19.64 8 SER B CA 1
ATOM 469 C C . SER B 1 8 ? -19.741 6.216 -18.936 1.00 20.25 8 SER B C 1
ATOM 470 O O . SER B 1 8 ? -19.314 5.191 -19.481 1.00 18.95 8 SER B O 1
ATOM 473 N N . PRO B 1 9 ? -19.927 7.355 -19.610 1.00 19.83 9 PRO B N 1
ATOM 474 C CA . PRO B 1 9 ? -19.413 7.488 -20.983 1.00 17.90 9 PRO B CA 1
ATOM 475 C C . PRO B 1 9 ? -17.919 7.211 -21.011 1.00 18.05 9 PRO B C 1
ATOM 476 O O . PRO B 1 9 ? -17.215 7.378 -20.012 1.00 20.08 9 PRO B O 1
ATOM 480 N N . TRP B 1 10 ? -17.428 6.782 -22.164 1.00 18.21 10 TRP B N 1
ATOM 481 C CA . TRP B 1 10 ? -15.986 6.755 -22.393 1.00 18.80 10 TRP B CA 1
ATOM 482 C C . TRP B 1 10 ? -15.444 8.180 -22.338 1.00 17.93 10 TRP B C 1
ATOM 483 O O . TRP B 1 10 ? -16.037 9.115 -22.885 1.00 20.37 10 TRP B O 1
ATOM 494 N N . SER B 1 11 ? -14.302 8.346 -21.669 1.00 16.86 11 SER B N 1
ATOM 495 C CA . SER B 1 11 ? -13.633 9.649 -21.579 1.00 16.18 11 SER B CA 1
ATOM 496 C C . SER B 1 11 ? -13.104 10.102 -22.940 1.00 15.19 11 SER B C 1
ATOM 497 O O . SER B 1 11 ? -13.025 9.327 -23.900 1.00 17.23 11 SER B O 1
ATOM 500 N N . LEU B 1 12 ? -12.640 11.355 -22.993 1.00 15.98 12 LEU B N 1
ATOM 501 C CA . LEU B 1 12 ? -11.803 11.772 -24.129 1.00 16.47 12 LEU B CA 1
ATOM 502 C C . LEU B 1 12 ? -10.512 10.945 -24.134 1.00 14.96 12 LEU B C 1
ATOM 503 O O . LEU B 1 12 ? -10.086 10.402 -23.115 1.00 16.66 12 LEU B O 1
ATOM 508 N N . CYS B 1 13 ? -9.853 10.893 -25.287 1.00 16.01 13 CYS B N 1
ATOM 509 C CA . CYS B 1 13 ? -8.523 10.302 -25.330 1.00 15.63 13 CYS B CA 1
ATOM 510 C C . CYS B 1 13 ? -7.577 11.180 -24.505 1.00 15.18 13 CYS B C 1
ATOM 511 O O . CYS B 1 13 ? -7.590 12.412 -24.594 1.00 19.34 13 CYS B O 1
ATOM 514 N N . SER B 1 14 ? -6.752 10.543 -23.677 1.00 15.15 14 SER B N 1
ATOM 515 C CA . SER B 1 14 ? -5.808 11.300 -22.834 1.00 16.24 14 SER B CA 1
ATOM 516 C C . SER B 1 14 ? -4.717 12.004 -23.625 1.00 16.23 14 SER B C 1
ATOM 517 O O . SER B 1 14 ? -4.106 12.947 -23.097 1.00 19.68 14 SER B O 1
ATOM 520 N N . SER B 1 15 ? -4.460 11.571 -24.865 1.00 16.86 15 SER B N 1
ATOM 521 C CA . SER B 1 15 ? -3.546 12.250 -25.764 1.00 18.09 15 SER B CA 1
ATOM 522 C C . SER B 1 15 ? -4.363 12.827 -26.911 1.00 18.73 15 SER B C 1
ATOM 523 O O . SER B 1 15 ? -5.206 12.125 -27.481 1.00 20.26 15 SER B O 1
ATOM 526 N N . THR B 1 16 ? -4.116 14.110 -27.263 1.00 19.30 16 THR 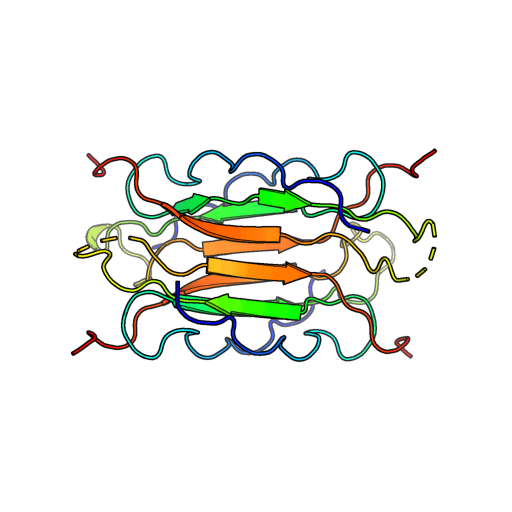B N 1
ATOM 527 C CA . THR B 1 16 ? -4.821 14.663 -28.408 1.00 20.66 16 THR B CA 1
ATOM 528 C C . THR B 1 16 ? -4.118 14.349 -29.719 1.00 21.48 16 THR B C 1
ATOM 529 O O . THR B 1 16 ? -4.663 14.634 -30.788 1.00 24.80 16 THR B O 1
ATOM 533 N N . CYS B 1 17 ? -2.936 13.746 -29.673 1.00 22.40 17 CYS B N 1
ATOM 534 C CA . CYS B 1 17 ? -2.347 13.114 -30.839 1.00 24.36 17 CYS B CA 1
ATOM 535 C C . CYS B 1 17 ? -1.449 12.008 -30.304 1.00 22.78 17 CYS B C 1
ATOM 536 O O . CYS B 1 17 ? -0.969 12.093 -29.178 1.00 24.83 17 CYS B O 1
ATOM 539 N N . GLY B 1 18 ? -1.273 10.944 -31.079 1.00 21.94 18 GLY B N 1
ATOM 540 C CA . GLY B 1 18 ? -0.470 9.829 -30.636 1.00 20.93 18 GLY B CA 1
ATOM 541 C C . GLY B 1 18 ? -1.226 8.938 -29.670 1.00 20.14 18 GLY B C 1
ATOM 542 O O . GLY B 1 18 ? -2.374 9.183 -29.303 1.00 23.44 18 GLY B O 1
ATOM 543 N N . ARG B 1 19 ? -0.564 7.879 -29.234 1.00 19.23 19 ARG B N 1
ATOM 544 C CA . ARG B 1 19 ? -1.229 6.903 -28.375 1.00 19.52 19 ARG B CA 1
ATOM 545 C C . ARG B 1 19 ? -1.644 7.545 -27.062 1.00 16.92 19 ARG B C 1
ATOM 546 O O . ARG B 1 19 ? -0.859 8.251 -26.423 1.00 18.10 19 ARG B O 1
ATOM 554 N N . GLY B 1 20 ? -2.859 7.217 -26.612 1.00 18.43 20 GLY B N 1
ATOM 555 C CA . GLY B 1 20 ? -3.340 7.599 -25.298 1.00 17.66 20 GLY B CA 1
ATOM 556 C C . GLY B 1 20 ? -4.281 6.547 -24.737 1.00 17.57 20 GLY B C 1
ATOM 557 O O . GLY B 1 20 ? -4.364 5.427 -25.239 1.00 17.61 20 GLY B O 1
ATOM 558 N N . PHE B 1 21 ? -4.952 6.894 -23.660 1.00 16.03 21 PHE B N 1
ATOM 559 C CA . PHE B 1 21 ? -5.907 6.031 -22.977 1.00 14.90 21 PHE B CA 1
ATOM 560 C C . PHE B 1 21 ? -7.292 6.685 -22.980 1.00 14.20 21 PHE B C 1
ATOM 561 O O . PHE B 1 21 ? -7.417 7.902 -22.844 1.00 15.54 21 PHE B O 1
ATOM 569 N N . ARG B 1 22 ? -8.339 5.854 -23.055 1.00 14.22 22 ARG B N 1
ATOM 570 C CA . ARG B 1 22 ? -9.712 6.237 -22.755 1.00 14.89 22 ARG B CA 1
ATOM 571 C C . ARG B 1 22 ? -10.217 5.349 -21.624 1.00 14.95 22 ARG B C 1
ATOM 572 O O . ARG B 1 22 ? -9.811 4.196 -21.523 1.00 16.74 22 ARG B O 1
ATOM 580 N N . ASP B 1 23 ? -11.062 5.903 -20.769 1.00 14.74 23 ASP B N 1
ATOM 581 C CA . ASP B 1 23 ? -11.535 5.116 -19.649 1.00 14.90 23 ASP B CA 1
ATOM 582 C C . ASP B 1 23 ? -13.002 5.375 -19.356 1.00 14.68 23 ASP B C 1
ATOM 583 O O . ASP B 1 23 ? -13.570 6.387 -19.756 1.00 15.36 23 ASP B O 1
ATOM 588 N N . ARG B 1 24 ? -13.609 4.449 -18.632 1.00 14.51 24 ARG B N 1
ATOM 589 C CA . ARG B 1 24 ? -14.947 4.608 -18.106 1.00 13.85 24 ARG B CA 1
ATOM 590 C C . ARG B 1 24 ? -15.015 3.857 -16.786 1.00 14.97 24 ARG B C 1
ATOM 591 O O . ARG B 1 24 ? -14.173 2.990 -16.497 1.00 15.18 24 ARG B O 1
ATOM 599 N N . THR B 1 25 ? -16.021 4.184 -15.982 1.00 15.13 25 THR B N 1
ATOM 600 C CA . THR B 1 25 ? -16.104 3.634 -14.635 1.00 16.86 25 THR B CA 1
ATOM 601 C C . THR B 1 25 ? -17.540 3.294 -14.307 1.00 16.12 25 THR B C 1
ATOM 602 O O . THR B 1 25 ? -18.487 3.853 -14.876 1.00 16.63 25 THR B O 1
ATOM 606 N N . ARG B 1 26 ? -17.697 2.371 -13.370 1.00 18.03 26 ARG B N 1
ATOM 607 C CA . ARG B 1 26 ? -19.007 2.081 -12.814 1.00 17.81 26 ARG B CA 1
ATOM 608 C C . ARG B 1 26 ? -18.900 1.775 -11.332 1.00 20.81 26 ARG B C 1
ATOM 609 O O . ARG B 1 26 ? -17.899 1.256 -10.852 1.00 22.08 26 ARG B O 1
ATOM 617 N N . THR B 1 27 ? -19.968 2.046 -10.615 1.00 20.79 27 THR B N 1
ATOM 618 C CA . THR B 1 27 ? -20.032 1.741 -9.201 1.00 23.64 27 THR B CA 1
ATOM 619 C C . THR B 1 27 ? -20.996 0.592 -8.976 1.00 27.98 27 THR B C 1
ATOM 620 O O . THR B 1 27 ? -21.728 0.178 -9.882 1.00 28.85 27 THR B O 1
ATOM 624 N N . CYS B 1 28 ? -20.979 0.110 -7.734 1.00 34.40 28 CYS B N 1
ATOM 625 C CA . CYS B 1 28 ? -21.736 -1.027 -7.241 1.00 42.97 28 CYS B CA 1
ATOM 626 C C . CYS B 1 28 ? -22.646 -0.506 -6.147 1.00 43.26 28 CYS B C 1
ATOM 627 O O . CYS B 1 28 ? -22.266 0.398 -5.399 1.00 41.73 28 CYS B O 1
ATOM 630 N N . ARG B 1 29 ? -23.853 -1.051 -6.077 1.00 45.40 29 ARG B N 1
ATOM 631 C CA . ARG B 1 29 ? -24.757 -0.759 -4.981 1.00 50.32 29 ARG B CA 1
ATOM 632 C C . ARG B 1 29 ? -25.045 -2.038 -4.210 1.00 54.88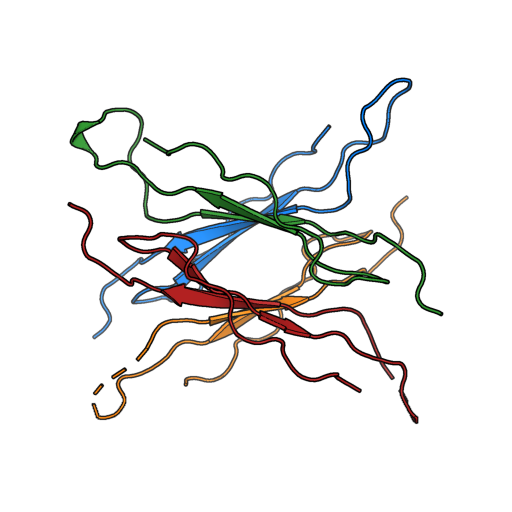 29 ARG B C 1
ATOM 633 O O . ARG B 1 29 ? -25.068 -3.124 -4.798 1.00 54.36 29 ARG B O 1
ATOM 641 N N . PRO B 1 30 ? -25.250 -1.932 -2.896 1.00 59.96 30 PRO B N 1
ATOM 642 C CA . PRO B 1 30 ? -25.385 -3.124 -2.023 1.00 63.67 30 PRO B CA 1
ATOM 643 C C . PRO B 1 30 ? -26.336 -4.165 -2.585 1.00 67.45 30 PRO B C 1
ATOM 644 O O . PRO B 1 30 ? -27.444 -3.838 -3.040 1.00 67.77 30 PRO B O 1
ATOM 648 N N . PRO B 1 31 ? -25.940 -5.445 -2.538 1.00 70.15 31 PRO B N 1
ATOM 649 C CA . PRO B 1 31 ? -26.793 -6.505 -3.114 1.00 69.47 31 PRO B CA 1
ATOM 650 C C . PRO B 1 31 ? -28.152 -6.649 -2.439 1.00 66.86 31 PRO B C 1
ATOM 651 O O . PRO B 1 31 ? -29.167 -6.812 -3.129 1.00 69.85 31 PRO B O 1
ATOM 655 N N . GLN B 1 32 ? -28.187 -6.601 -1.115 1.00 49.48 32 GLN B N 1
ATOM 656 C CA . GLN B 1 32 ? -29.451 -6.733 -0.400 1.00 32.52 32 GLN B CA 1
ATOM 657 C C . GLN B 1 32 ? -30.221 -7.982 -0.822 1.00 44.71 32 GLN B C 1
ATOM 658 O O . GLN B 1 32 ? -31.003 -8.528 -0.040 1.00 45.20 32 GLN B O 1
ATOM 660 N N . GLU B 1 39 ? -18.395 -5.578 -5.194 1.00 48.14 39 GLU B N 1
ATOM 661 C CA . GLU B 1 39 ? -18.709 -4.706 -4.053 1.00 48.21 39 GLU B CA 1
ATOM 662 C C . GLU B 1 39 ? -17.720 -3.534 -3.931 1.00 45.10 39 GLU B C 1
ATOM 663 O O . GLU B 1 39 ? -17.267 -3.201 -2.836 1.00 64.46 39 GLU B O 1
ATOM 665 N N . GLY B 1 40 ? -17.396 -2.921 -5.078 1.00 40.40 40 GLY B N 1
ATOM 666 C CA . GLY B 1 40 ? -16.643 -1.684 -5.145 1.00 34.69 40 GLY B CA 1
ATOM 667 C C . GLY B 1 40 ? -16.639 -1.203 -6.576 1.00 29.71 40 GLY B C 1
ATOM 668 O O . GLY B 1 40 ? -17.172 -1.891 -7.446 1.00 33.21 40 GLY B O 1
ATOM 669 N N . PRO B 1 41 ? -16.066 -0.025 -6.849 1.00 25.78 41 PRO B N 1
ATOM 670 C CA . PRO B 1 41 ? -16.055 0.516 -8.223 1.00 24.65 41 PRO B CA 1
ATOM 671 C C . PRO B 1 41 ? -15.095 -0.219 -9.158 1.00 22.10 41 PRO B C 1
ATOM 672 O O . PRO B 1 41 ? -14.121 -0.847 -8.747 1.00 22.26 41 PRO B O 1
ATOM 676 N N . GLU B 1 42 ? -15.366 -0.101 -10.458 1.00 18.87 42 GLU B N 1
ATOM 677 C CA . GLU B 1 42 ? -14.566 -0.729 -11.502 1.00 16.44 42 GLU B CA 1
ATOM 678 C C . GLU B 1 42 ? -14.230 0.313 -12.551 1.00 15.31 42 GLU B C 1
ATOM 679 O O . GLU B 1 42 ? -15.062 1.167 -12.888 1.00 17.90 42 GLU B O 1
ATOM 685 N N . LYS B 1 43 ? -13.053 0.175 -13.146 1.00 14.91 43 LYS B N 1
ATOM 686 C CA . LYS B 1 43 ? -12.627 1.036 -14.242 1.00 13.94 43 LYS B CA 1
ATOM 687 C C . LYS B 1 43 ? -12.247 0.186 -15.437 1.00 13.71 43 LYS B C 1
ATOM 688 O O . LYS B 1 43 ? -11.611 -0.851 -15.279 1.00 17.95 43 LYS B O 1
ATOM 694 N N . GLN B 1 44 ? -12.630 0.618 -16.633 1.00 13.62 44 GLN B N 1
ATOM 695 C CA . GLN B 1 44 ? -12.200 -0.034 -17.868 1.00 13.27 44 GLN B CA 1
ATOM 696 C C . GLN B 1 44 ? -11.368 0.977 -18.624 1.00 13.12 44 GLN B C 1
ATOM 697 O O . GLN B 1 44 ? -11.739 2.155 -18.685 1.00 15.86 44 GLN B O 1
ATOM 703 N N . THR B 1 45 ? -10.295 0.522 -19.219 1.00 12.88 45 THR B N 1
ATOM 704 C CA . THR B 1 45 ? -9.376 1.389 -19.930 1.00 13.73 45 THR B CA 1
ATOM 705 C C . THR B 1 45 ? -9.025 0.746 -21.268 1.00 14.39 45 THR B C 1
ATOM 706 O O . THR B 1 45 ? -8.851 -0.475 -21.343 1.00 16.29 45 THR B O 1
ATOM 710 N N . LYS B 1 46 ? -8.905 1.566 -22.301 1.00 15.64 46 LYS B N 1
ATOM 711 C CA . LYS B 1 46 ? -8.496 1.049 -23.597 1.00 17.73 46 LYS B CA 1
ATOM 712 C C . LYS B 1 46 ? -7.549 2.044 -24.247 1.00 17.54 46 LYS B C 1
ATOM 713 O O . LYS B 1 46 ? -7.464 3.185 -23.824 1.00 18.41 46 LYS B O 1
ATOM 719 N N . PHE B 1 47 ? -6.816 1.577 -25.241 1.00 22.21 47 PHE B N 1
ATOM 720 C CA A PHE B 1 47 ? -6.006 2.573 -25.931 0.40 21.83 47 PHE B CA 1
ATOM 721 C CA B PHE B 1 47 ? -5.983 2.367 -26.135 0.60 23.04 47 PHE B CA 1
ATOM 722 C C . PHE B 1 47 ? -6.827 3.352 -26.947 1.00 22.34 47 PHE B C 1
ATOM 723 O O . PHE B 1 47 ? -7.929 3.005 -27.355 1.00 24.41 47 PHE B O 1
ATOM 738 N N . CYS B 1 48 ? -6.272 4.515 -27.282 1.00 17.95 48 CYS B N 1
ATOM 739 C CA . CYS B 1 48 ? -6.884 5.396 -28.255 1.00 19.47 48 CYS B CA 1
ATOM 740 C C . CYS B 1 48 ? -5.778 6.134 -28.996 1.00 19.20 48 CYS B C 1
ATOM 741 O O . CYS B 1 48 ? -4.656 6.269 -28.507 1.00 20.56 48 CYS B O 1
ATOM 744 N N . ASN B 1 49 ? -6.130 6.659 -30.168 1.00 20.72 49 ASN B N 1
ATOM 745 C CA . ASN B 1 49 ? -5.203 7.485 -30.928 1.00 21.52 49 ASN B CA 1
ATOM 746 C C . ASN B 1 49 ? -6.095 8.226 -31.903 1.00 22.74 49 ASN B C 1
ATOM 747 O O . ASN B 1 49 ? -6.699 7.598 -32.781 1.00 26.87 49 ASN B O 1
ATOM 752 N N . ILE B 1 50 ? -6.199 9.539 -31.730 1.00 20.88 50 ILE B N 1
ATOM 753 C CA . ILE B 1 50 ? -7.142 10.328 -32.507 1.00 23.37 50 ILE B CA 1
ATOM 754 C C . ILE B 1 50 ? -6.497 11.220 -33.562 1.00 25.05 50 ILE B C 1
ATOM 755 O O . ILE B 1 50 ? -7.234 11.785 -34.369 1.00 27.43 50 ILE B O 1
ATOM 760 N N . ALA B 1 51 ? -5.175 11.400 -33.564 1.00 23.40 51 ALA B N 1
ATOM 761 C CA . ALA B 1 51 ? -4.506 12.182 -34.603 1.00 23.71 51 ALA B CA 1
ATOM 762 C C . ALA B 1 51 ? -3.024 11.867 -34.607 1.00 25.48 51 ALA B C 1
ATOM 763 O O . ALA B 1 51 ? -2.461 11.461 -33.594 1.00 24.83 51 ALA B O 1
ATOM 765 N N . LEU B 1 52 ? -2.390 12.095 -35.753 1.00 26.92 52 LEU B N 1
ATOM 766 C CA . LEU B 1 52 ? -0.941 12.004 -35.809 1.00 28.98 52 LEU B CA 1
ATOM 767 C C . LEU B 1 52 ? -0.347 13.246 -35.177 1.00 31.09 52 LEU B C 1
ATOM 768 O O . LEU B 1 52 ? -0.827 14.356 -35.418 1.00 32.94 52 LEU B O 1
ATOM 773 N N . CYS B 1 53 ? 0.698 13.076 -34.367 1.00 32.69 53 CYS B N 1
ATOM 774 C CA . CYS B 1 53 ? 1.347 14.275 -33.844 1.00 39.02 53 CYS B CA 1
ATOM 775 C C . CYS B 1 53 ? 2.178 14.946 -34.934 1.00 49.54 53 CYS B C 1
ATOM 776 O O . CYS B 1 53 ? 2.681 14.278 -35.846 1.00 42.72 53 CYS B O 1
ATOM 779 N N . PRO B 1 54 ? 2.343 16.277 -34.856 1.00 61.38 54 PRO B N 1
ATOM 780 C CA . PRO B 1 54 ? 3.236 16.995 -35.768 1.00 63.78 54 PRO B CA 1
ATOM 781 C C . PRO B 1 54 ? 4.666 16.517 -35.602 1.00 64.70 54 PRO B C 1
ATOM 782 O O . PRO B 1 54 ? 5.178 15.963 -36.567 1.00 65.30 54 PRO B O 1
ATOM 786 N N . ALA C 1 3 ? 4.930 9.508 2.485 1.00 47.60 3 ALA C N 1
ATOM 787 C CA . ALA C 1 3 ? 4.640 8.208 3.082 1.00 43.71 3 ALA C CA 1
ATOM 788 C C . ALA C 1 3 ? 4.317 7.081 2.109 1.00 39.89 3 ALA C C 1
ATOM 789 O O . ALA C 1 3 ? 3.618 6.170 2.513 1.00 39.67 3 ALA C O 1
ATOM 791 N N . TRP C 1 4 ? 4.787 7.128 0.861 1.00 37.03 4 TRP C N 1
ATOM 792 C CA . TRP C 1 4 ? 4.552 6.028 -0.072 1.00 34.76 4 TRP C CA 1
ATOM 793 C C . TRP C 1 4 ? 5.588 4.923 0.135 1.00 34.04 4 TRP C C 1
ATOM 794 O O . TRP C 1 4 ? 6.770 5.194 0.333 1.00 35.25 4 TRP C O 1
ATOM 805 N N . ASP C 1 5 ? 5.145 3.672 0.059 1.00 31.47 5 ASP C N 1
ATOM 806 C CA . ASP C 1 5 ? 6.089 2.578 -0.126 1.00 30.59 5 ASP C CA 1
ATOM 807 C C . ASP C 1 5 ? 6.669 2.657 -1.548 1.00 26.26 5 ASP C C 1
ATOM 808 O O . ASP C 1 5 ? 6.193 3.401 -2.408 1.00 25.94 5 ASP C O 1
ATOM 813 N N . GLU C 1 6 ? 7.695 1.865 -1.805 1.00 25.81 6 GLU C N 1
ATOM 814 C CA . GLU C 1 6 ? 8.304 1.824 -3.129 1.00 25.10 6 GLU C CA 1
ATOM 815 C C . GLU C 1 6 ? 7.412 1.160 -4.179 1.00 23.29 6 GLU C C 1
ATOM 816 O O . GLU C 1 6 ? 6.698 0.192 -3.905 1.00 23.28 6 GLU C O 1
ATOM 822 N N . TRP C 1 7 ? 7.511 1.660 -5.424 1.00 21.64 7 TRP C N 1
ATOM 823 C CA . TRP C 1 7 ? 6.824 0.986 -6.529 1.00 20.94 7 TRP C CA 1
ATOM 824 C C . TRP C 1 7 ? 7.270 -0.472 -6.611 1.00 21.31 7 TRP C C 1
ATOM 825 O O . TRP C 1 7 ? 8.458 -0.780 -6.494 1.00 23.12 7 TRP C O 1
ATOM 836 N N . SER C 1 8 ? 6.310 -1.366 -6.861 1.00 19.81 8 SER C N 1
ATOM 837 C CA . SER C 1 8 ? 6.616 -2.744 -7.217 1.00 21.36 8 SER C CA 1
ATOM 838 C C . SER C 1 8 ? 7.328 -2.779 -8.562 1.00 24.21 8 SER C C 1
ATOM 839 O O . SER C 1 8 ? 7.257 -1.818 -9.336 1.00 22.28 8 SER C O 1
ATOM 842 N N . PRO C 1 9 ? 7.968 -3.904 -8.893 1.00 24.88 9 PRO C N 1
ATOM 843 C CA . PRO C 1 9 ? 8.468 -4.093 -10.266 1.00 23.99 9 PRO C CA 1
ATOM 844 C C . PRO C 1 9 ? 7.329 -4.042 -11.261 1.00 21.35 9 PRO C C 1
ATOM 845 O O . PRO C 1 9 ? 6.174 -4.342 -10.938 1.00 23.31 9 PRO C O 1
ATOM 849 N N . TRP C 1 10 ? 7.658 -3.659 -12.489 1.00 20.39 10 TRP C N 1
ATOM 850 C CA . TRP C 1 10 ? 6.670 -3.730 -13.553 1.00 18.92 10 TRP C CA 1
ATOM 851 C C . TRP C 1 10 ? 6.294 -5.184 -13.800 1.00 18.87 10 TRP C C 1
ATOM 852 O O . TRP C 1 10 ? 7.138 -6.095 -13.737 1.00 22.87 10 TRP C O 1
ATOM 863 N N . SER C 1 11 ? 5.021 -5.402 -14.089 1.00 17.99 11 SER C N 1
ATOM 864 C CA . SER C 1 11 ? 4.570 -6.710 -14.539 1.00 17.41 11 SER C CA 1
ATOM 865 C C . SER C 1 11 ? 5.129 -7.063 -15.921 1.00 17.27 11 SER C C 1
ATOM 866 O O . SER C 1 11 ? 5.627 -6.224 -16.669 1.00 18.72 11 SER C O 1
ATOM 869 N N . LEU C 1 12 ? 4.946 -8.329 -16.296 1.00 17.45 12 LEU C N 1
ATOM 870 C CA . LEU C 1 12 ? 5.103 -8.704 -17.692 1.00 16.97 12 LEU C CA 1
ATOM 871 C C . LEU C 1 12 ? 4.008 -8.038 -18.537 1.00 16.34 12 LEU C C 1
ATOM 872 O O . LEU C 1 12 ? 2.972 -7.572 -18.047 1.00 17.72 12 LEU C O 1
ATOM 877 N N . CYS C 1 13 ? 4.225 -8.012 -19.831 1.00 16.94 13 CYS C N 1
ATOM 878 C CA . CYS C 1 13 ? 3.197 -7.507 -20.717 1.00 16.30 13 CYS C CA 1
ATOM 879 C C . CYS C 1 13 ? 1.967 -8.412 -20.679 1.00 17.42 13 CYS C C 1
ATOM 880 O O . CYS C 1 13 ? 2.074 -9.640 -20.734 1.00 18.82 13 CYS C O 1
ATOM 883 N N . SER C 1 14 ? 0.780 -7.799 -20.647 1.00 16.36 14 SER C N 1
ATOM 884 C CA . SER C 1 14 ? -0.431 -8.615 -20.581 1.00 17.31 14 SER C CA 1
ATOM 885 C C . SER C 1 14 ? -0.674 -9.429 -21.846 1.00 17.77 14 SER C C 1
ATOM 886 O O . SER C 1 14 ? -1.431 -10.411 -21.799 1.00 21.61 14 SER C O 1
ATOM 889 N N . SER C 1 15 ? -0.115 -8.999 -22.982 1.00 16.55 15 SER C N 1
ATOM 890 C CA . SER C 1 15 ? -0.241 -9.704 -24.248 1.00 20.18 15 SER C CA 1
ATOM 891 C C . SER C 1 15 ? 1.115 -10.292 -24.581 1.00 20.19 15 SER C C 1
ATOM 892 O O . SER C 1 15 ? 2.139 -9.604 -24.457 1.00 21.25 15 SER C O 1
ATOM 895 N N . THR C 1 16 ? 1.128 -11.555 -25.036 1.00 21.40 16 THR C N 1
ATOM 896 C CA . THR C 1 16 ? 2.386 -12.133 -25.483 1.00 22.20 16 THR C CA 1
ATOM 897 C C . THR C 1 16 ? 2.713 -11.804 -26.937 1.00 21.79 16 THR C C 1
ATOM 898 O O . THR C 1 16 ? 3.825 -12.074 -27.390 1.00 23.54 16 THR C O 1
ATOM 902 N N . CYS C 1 17 ? 1.777 -11.211 -27.663 1.00 21.66 17 CYS C N 1
ATOM 903 C CA . CYS C 1 17 ? 2.063 -10.546 -28.925 1.00 25.54 17 CYS C CA 1
ATOM 904 C C . CYS C 1 17 ? 1.026 -9.450 -29.103 1.00 26.49 17 CYS C C 1
ATOM 905 O O . CYS C 1 17 ? -0.086 -9.530 -28.562 1.00 26.61 17 CYS C O 1
ATOM 908 N N . GLY C 1 18 ? 1.411 -8.414 -29.840 1.00 24.47 18 GLY C N 1
ATOM 909 C CA . GLY C 1 18 ? 0.550 -7.275 -30.069 1.00 23.98 18 GLY C CA 1
ATOM 910 C C . GLY C 1 18 ? 0.481 -6.363 -28.848 1.00 22.47 18 GLY C C 1
ATOM 911 O O . GLY C 1 18 ? 1.152 -6.547 -27.828 1.00 25.39 18 GLY C O 1
ATOM 912 N N . ARG C 1 19 ? -0.375 -5.358 -28.959 1.00 20.79 19 ARG C N 1
ATOM 913 C CA . ARG C 1 19 ? -0.483 -4.326 -27.938 1.00 21.42 19 ARG C CA 1
ATOM 914 C C . ARG C 1 19 ? -1.016 -4.909 -26.625 1.00 18.44 19 ARG C C 1
ATOM 915 O O . ARG C 1 19 ? -1.996 -5.669 -26.599 1.00 18.84 19 ARG C O 1
ATOM 923 N N . GLY C 1 20 ? -0.389 -4.519 -25.524 1.00 19.96 20 GLY C N 1
ATOM 924 C CA . GLY C 1 20 ? -0.825 -4.927 -24.200 1.00 18.44 20 GLY C CA 1
ATOM 925 C C . GLY C 1 20 ? -0.512 -3.870 -23.181 1.00 16.63 20 GLY C C 1
ATOM 926 O O . GLY C 1 20 ? -0.111 -2.751 -23.520 1.00 18.21 20 GLY C O 1
ATOM 927 N N . PHE C 1 21 ? -0.697 -4.232 -21.909 1.00 16.58 21 PHE C N 1
ATOM 928 C CA . PHE C 1 21 ? -0.432 -3.330 -20.792 1.00 16.83 21 PHE C CA 1
ATOM 929 C C . PHE C 1 21 ? 0.603 -3.947 -19.857 1.00 15.30 21 PHE C C 1
ATOM 930 O O . PHE C 1 21 ? 0.691 -5.164 -19.699 1.00 16.20 21 PHE C O 1
ATOM 938 N N . ARG C 1 22 ? 1.307 -3.061 -19.159 1.00 14.81 22 ARG C N 1
ATOM 939 C CA . ARG C 1 22 ? 2.263 -3.381 -18.097 1.00 16.51 22 ARG C CA 1
ATOM 940 C C . ARG C 1 22 ? 1.864 -2.514 -16.902 1.00 15.70 22 ARG C C 1
ATOM 941 O O . ARG C 1 22 ? 1.488 -1.365 -17.083 1.00 16.97 22 ARG C O 1
ATOM 949 N N . ASP C 1 23 ? 1.970 -3.024 -15.684 1.00 16.07 23 ASP C N 1
ATOM 950 C CA . ASP C 1 23 ? 1.591 -2.203 -14.545 1.00 15.66 23 ASP C CA 1
ATOM 951 C C . ASP C 1 23 ? 2.512 -2.397 -13.351 1.00 14.21 23 ASP C C 1
ATOM 952 O O . ASP C 1 23 ? 3.233 -3.387 -13.237 1.00 15.58 23 ASP C O 1
ATOM 957 N N . ARG C 1 24 ? 2.478 -1.419 -12.444 1.00 14.87 24 ARG C N 1
ATOM 958 C CA . ARG C 1 24 ? 3.175 -1.511 -11.168 1.00 14.43 24 ARG C CA 1
ATOM 959 C C . ARG C 1 24 ? 2.331 -0.747 -10.166 1.00 13.69 24 ARG C C 1
ATOM 960 O O . ARG C 1 24 ? 1.502 0.079 -10.534 1.00 14.55 24 ARG C O 1
ATOM 968 N N . THR C 1 25 ? 2.534 -1.031 -8.887 1.00 16.21 25 THR C N 1
ATOM 969 C CA . THR C 1 25 ? 1.670 -0.488 -7.850 1.00 15.77 25 THR C CA 1
ATOM 970 C C . THR C 1 25 ? 2.510 -0.059 -6.659 1.00 16.75 25 THR C C 1
ATOM 971 O O . THR C 1 25 ? 3.615 -0.557 -6.451 1.00 16.92 25 THR C O 1
ATOM 975 N N . ARG C 1 26 ? 1.960 0.844 -5.848 1.00 16.61 26 ARG C N 1
ATOM 976 C CA . ARG C 1 26 ? 2.569 1.151 -4.567 1.00 17.15 26 ARG C CA 1
ATOM 977 C C . ARG C 1 26 ? 1.446 1.438 -3.577 1.00 17.39 26 ARG C C 1
ATOM 978 O O . ARG C 1 26 ? 0.361 1.889 -3.948 1.00 18.55 26 ARG C O 1
ATOM 986 N N . THR C 1 27 ? 1.750 1.236 -2.304 1.00 20.71 27 THR C N 1
ATOM 987 C CA . THR C 1 27 ? 0.803 1.457 -1.229 1.00 21.97 27 THR C CA 1
ATOM 988 C C . THR C 1 27 ? 1.300 2.535 -0.286 1.00 23.67 27 THR C C 1
ATOM 989 O O . THR C 1 27 ? 2.468 2.889 -0.298 1.00 23.66 27 THR C O 1
ATOM 993 N N . CYS C 1 28 ? 0.370 3.102 0.469 1.00 27.48 28 CYS C N 1
ATOM 994 C CA . CYS C 1 28 ? 0.671 4.116 1.466 1.00 35.58 28 CYS C CA 1
ATOM 995 C C . CYS C 1 28 ? 1.123 3.498 2.770 1.00 38.34 28 CYS C C 1
ATOM 996 O O . CYS C 1 28 ? 0.576 2.492 3.201 1.00 40.95 28 CYS C O 1
ATOM 999 N N . ARG C 1 29 ? 2.140 4.089 3.382 1.00 42.16 29 ARG C N 1
ATOM 1000 C CA . ARG C 1 29 ? 2.572 3.657 4.704 1.00 48.45 29 ARG C CA 1
ATOM 1001 C C . ARG C 1 29 ? 1.669 4.332 5.745 1.00 48.00 29 ARG C C 1
ATOM 1002 O O . ARG C 1 29 ? 1.129 5.406 5.501 1.00 44.95 29 ARG C O 1
ATOM 1010 N N . PRO C 1 30 ? 1.502 3.715 6.907 1.00 50.53 30 PRO C N 1
ATOM 1011 C CA . PRO C 1 30 ? 0.691 4.331 7.953 1.00 51.52 30 PRO C CA 1
ATOM 1012 C C . PRO C 1 30 ? 1.232 5.700 8.316 1.00 48.31 30 PRO C C 1
ATOM 1013 O O . PRO C 1 30 ? 2.441 5.965 8.192 1.00 44.41 30 PRO C O 1
ATOM 1017 N N . PRO C 1 31 ? 0.372 6.602 8.768 1.00 49.14 31 PRO C N 1
ATOM 1018 C CA . PRO C 1 31 ? 0.799 8.007 8.910 1.00 52.42 31 PRO C CA 1
ATOM 1019 C C . PRO C 1 31 ? 1.864 8.250 9.989 1.00 52.53 31 PRO C C 1
ATOM 1020 O O . PRO C 1 31 ? 2.576 9.265 9.920 1.00 55.08 31 PRO C O 1
ATOM 1024 N N . GLN C 1 32 ? 2.015 7.349 10.962 1.00 45.90 32 GLN C N 1
ATOM 1025 C CA . GLN C 1 32 ? 3.083 7.498 11.951 1.00 41.62 32 GLN C CA 1
ATOM 1026 C C . GLN C 1 32 ? 4.471 7.223 11.375 1.00 35.51 32 GLN C C 1
ATOM 1027 O O . GLN C 1 32 ? 5.473 7.391 12.075 1.00 32.67 32 GLN C O 1
ATOM 1033 N N . PHE C 1 33 ? 4.575 6.823 10.115 1.00 29.83 33 PHE C N 1
ATOM 1034 C CA . PHE C 1 33 ? 5.882 6.590 9.510 1.00 30.40 33 PHE C CA 1
ATOM 1035 C C . PHE C 1 33 ? 6.494 7.839 8.881 1.00 35.70 33 PHE C C 1
ATOM 1036 O O . PHE C 1 33 ? 7.627 7.779 8.388 1.00 45.22 33 PHE C O 1
ATOM 1044 N N . GLY C 1 34 ? 5.802 8.974 8.929 1.00 32.51 34 GLY C N 1
ATOM 1045 C CA . GLY C 1 34 ? 6.376 10.204 8.417 1.00 42.02 34 GLY C CA 1
ATOM 1046 C C . GLY C 1 34 ? 5.983 10.459 6.978 1.00 56.31 34 GLY C C 1
ATOM 1047 O O . GLY C 1 34 ? 4.904 10.035 6.542 1.00 48.84 34 GLY C O 1
ATOM 1048 N N . GLY C 1 35 ? 6.847 11.151 6.236 1.00 67.32 35 GLY C N 1
ATOM 1049 C CA . GLY C 1 35 ? 6.523 11.510 4.870 1.00 48.17 35 GLY C CA 1
ATOM 1050 C C . GLY C 1 35 ? 5.271 12.366 4.804 1.00 69.61 35 GLY C C 1
ATOM 1051 O O . GLY C 1 35 ? 4.925 13.088 5.744 1.00 68.29 35 GLY C O 1
ATOM 1052 N N . ASN C 1 36 ? 4.555 12.259 3.674 1.00 73.10 36 ASN C N 1
ATOM 1053 C CA . ASN C 1 36 ? 3.359 13.055 3.443 1.00 76.83 36 ASN C CA 1
ATOM 1054 C C . ASN C 1 36 ? 2.099 12.196 3.461 1.00 80.71 36 ASN C C 1
ATOM 1055 O O . ASN C 1 36 ? 2.154 11.006 3.138 1.00 80.67 36 ASN C O 1
ATOM 1060 N N . PRO C 1 37 ? 0.946 12.768 3.825 1.00 84.81 37 PRO C N 1
ATOM 1061 C CA . PRO C 1 37 ? -0.280 11.965 3.888 1.00 87.29 37 PRO C CA 1
ATOM 1062 C C . PRO C 1 37 ? -0.632 11.444 2.506 1.00 88.57 37 PRO C C 1
ATOM 1063 O O . PRO C 1 37 ? -0.271 12.035 1.485 1.00 89.41 37 PRO C O 1
ATOM 1067 N N . CYS C 1 38 ? -1.345 10.323 2.474 1.00 87.16 38 CYS C N 1
ATOM 1068 C CA . CYS C 1 38 ? -1.683 9.764 1.177 1.00 83.94 38 CYS C CA 1
ATOM 1069 C C . CYS C 1 38 ? -2.880 8.830 1.278 1.00 85.15 38 CYS C C 1
ATOM 1070 O O . CYS C 1 38 ? -3.059 8.125 2.277 1.00 86.68 38 CYS C O 1
ATOM 1073 N N A GLU C 1 39 ? -3.686 8.824 0.215 0.28 83.93 39 GLU C N 1
ATOM 1074 N N B GLU C 1 39 ? -3.710 8.866 0.244 0.72 83.79 39 GLU C N 1
ATOM 1075 C CA A GLU C 1 39 ? -5.022 8.236 0.223 0.28 80.88 39 GLU C CA 1
ATOM 1076 C CA B GLU C 1 39 ? -4.740 7.869 0.015 0.72 80.70 39 GLU C CA 1
ATOM 1077 C C A GLU C 1 39 ? -5.019 6.719 0.369 0.28 72.56 39 GLU C C 1
ATOM 1078 C C B GLU C 1 39 ? -4.166 6.871 -0.977 0.72 72.10 39 GLU C C 1
ATOM 1079 O O A GLU C 1 39 ? -5.464 6.185 1.389 0.28 73.00 39 GLU C O 1
ATOM 1080 O O B GLU C 1 39 ? -3.641 7.263 -2.024 0.72 72.65 39 GLU C O 1
ATOM 1083 N N A GLY C 1 40 ? -4.548 6.021 -0.659 0.28 62.65 40 GLY C N 1
ATOM 1084 N N B GLY C 1 40 ? -4.224 5.595 -0.639 0.72 61.26 40 GLY C N 1
ATOM 1085 C CA A GLY C 1 40 ? -4.603 4.582 -0.692 0.28 52.41 40 GLY C CA 1
ATOM 1086 C CA B GLY C 1 40 ? -3.719 4.592 -1.537 0.72 48.88 40 GLY C CA 1
ATOM 1087 C C A GLY C 1 40 ? -3.579 4.034 -1.657 0.28 42.04 40 GLY C C 1
ATOM 1088 C C B GLY C 1 40 ? -4.791 3.586 -1.863 0.72 34.09 40 GLY C C 1
ATOM 1089 O O A GLY C 1 40 ? -2.466 4.552 -1.756 0.28 40.42 40 GLY C O 1
ATOM 1090 O O B GLY C 1 40 ? -5.897 3.626 -1.320 0.72 32.47 40 GLY C O 1
ATOM 1091 N N A PRO C 1 41 ? -3.918 2.957 -2.361 0.28 34.42 41 PRO C N 1
ATOM 1092 N N B PRO C 1 41 ? -4.464 2.617 -2.718 0.72 25.80 41 PRO C N 1
ATOM 1093 C CA A PRO C 1 41 ? -2.988 2.403 -3.348 0.28 28.31 41 PRO C CA 1
ATOM 1094 C CA B PRO C 1 41 ? -3.140 2.458 -3.344 0.72 21.68 41 PRO C CA 1
ATOM 1095 C C A PRO C 1 41 ? -3.019 3.185 -4.655 0.28 21.98 41 PRO C C 1
ATOM 1096 C C B PRO C 1 41 ? -3.016 3.263 -4.654 0.72 16.81 41 PRO C C 1
ATOM 1097 O O A PRO C 1 41 ? -4.026 3.788 -5.036 0.28 21.74 41 PRO C O 1
ATOM 1098 O O B PRO C 1 41 ? -3.967 3.984 -5.022 0.72 18.48 41 PRO C O 1
ATOM 1105 N N . GLU C 1 42 ? -1.879 3.165 -5.342 1.00 18.20 42 GLU C N 1
ATOM 1106 C CA . GLU C 1 42 ? -1.699 3.823 -6.629 1.00 16.13 42 GLU C CA 1
ATOM 1107 C C . GLU C 1 42 ? -1.139 2.793 -7.605 1.00 15.02 42 GLU C C 1
ATOM 1108 O O . GLU C 1 42 ? -0.395 1.872 -7.232 1.00 16.06 42 GLU C O 1
ATOM 1114 N N . LYS C 1 43 ? -1.497 2.960 -8.853 1.00 14.99 43 LYS C N 1
ATOM 1115 C CA . LYS C 1 43 ? -1.039 2.095 -9.926 1.00 15.03 43 LYS C CA 1
ATOM 1116 C C . LYS C 1 43 ? -0.520 2.942 -11.069 1.00 14.75 43 LYS C C 1
ATOM 1117 O O . LYS C 1 43 ? -1.043 4.025 -11.340 1.00 17.91 43 LYS C O 1
ATOM 1123 N N . GLN C 1 44 ? 0.527 2.470 -11.724 1.00 13.95 44 GLN C N 1
ATOM 1124 C CA . GLN C 1 44 ? 0.933 3.040 -12.991 1.00 13.95 44 GLN C CA 1
ATOM 1125 C C . GLN C 1 44 ? 0.781 1.973 -14.061 1.00 13.40 44 GLN C C 1
ATOM 1126 O O . GLN C 1 44 ? 1.115 0.811 -13.829 1.00 16.05 44 GLN C O 1
ATOM 1132 N N . THR C 1 45 ? 0.335 2.375 -15.250 1.00 13.91 45 THR C N 1
ATOM 1133 C CA . THR C 1 45 ? 0.118 1.452 -16.354 1.00 13.35 45 THR C CA 1
ATOM 1134 C C . THR C 1 45 ? 0.724 2.048 -17.604 1.00 13.02 45 THR C C 1
ATOM 1135 O O . THR C 1 45 ? 0.573 3.249 -17.843 1.00 14.74 45 THR C O 1
ATOM 1139 N N . LYS C 1 46 ? 1.378 1.230 -18.411 1.00 14.53 46 LYS C N 1
ATOM 1140 C CA . LYS C 1 46 ? 1.912 1.725 -19.665 1.00 16.50 46 LYS C CA 1
ATOM 1141 C C . LYS C 1 46 ? 1.658 0.679 -20.738 1.00 17.88 46 LYS C C 1
ATOM 1142 O O . LYS C 1 46 ? 1.370 -0.473 -20.447 1.00 19.78 46 LYS C O 1
ATOM 1148 N N . PHE C 1 47 ? 1.730 1.121 -21.981 1.00 21.64 47 PHE C N 1
ATOM 1149 C CA A PHE C 1 47 ? 1.657 0.297 -23.183 0.57 21.07 47 PHE C CA 1
ATOM 1150 C CA B PHE C 1 47 ? 1.579 0.142 -23.045 0.43 22.18 47 PHE C CA 1
ATOM 1151 C C . PHE C 1 47 ? 2.861 -0.652 -23.266 1.00 21.41 47 PHE C C 1
ATOM 1152 O O . PHE C 1 47 ? 3.961 -0.295 -22.855 1.00 21.01 47 PHE C O 1
ATOM 1167 N N . CYS C 1 48 ? 2.669 -1.820 -23.863 1.00 18.51 48 CYS C N 1
ATOM 1168 C CA . CYS C 1 48 ? 3.773 -2.726 -24.186 1.00 19.56 48 CYS C CA 1
ATOM 1169 C C . CYS C 1 48 ? 3.422 -3.493 -25.441 1.00 18.25 48 CYS C C 1
ATOM 1170 O O . CYS C 1 48 ? 2.253 -3.639 -25.798 1.00 20.51 48 CYS C O 1
ATOM 1173 N N . ASN C 1 49 ? 4.457 -3.984 -26.099 1.00 20.80 49 ASN C N 1
ATOM 1174 C CA . ASN C 1 49 ? 4.256 -4.817 -27.273 1.00 21.63 49 ASN C CA 1
ATOM 1175 C C . ASN C 1 49 ? 5.566 -5.565 -27.408 1.00 20.96 49 ASN C C 1
ATOM 1176 O O . ASN C 1 49 ? 6.595 -4.951 -27.708 1.00 24.68 49 ASN C O 1
ATOM 1181 N N . ILE C 1 50 ? 5.526 -6.883 -27.235 1.00 18.32 50 ILE C N 1
ATOM 1182 C CA . ILE C 1 50 ? 6.756 -7.658 -27.141 1.00 20.30 50 ILE C CA 1
ATOM 1183 C C . ILE C 1 50 ? 6.996 -8.582 -28.327 1.00 21.30 50 ILE C C 1
ATOM 1184 O O . ILE C 1 50 ? 8.077 -9.164 -28.412 1.00 22.01 50 ILE C O 1
ATOM 1189 N N . ALA C 1 51 ? 6.028 -8.753 -29.218 1.00 21.11 51 ALA C N 1
ATOM 1190 C CA . ALA C 1 51 ? 6.194 -9.584 -30.405 1.00 21.26 51 ALA C CA 1
ATOM 1191 C C . ALA C 1 51 ? 5.068 -9.279 -31.376 1.00 21.48 51 ALA C C 1
ATOM 1192 O O . ALA C 1 51 ? 3.983 -8.862 -30.980 1.00 22.89 51 ALA C O 1
ATOM 1194 N N . LEU C 1 52 ? 5.343 -9.501 -32.655 1.00 22.64 52 LEU C N 1
ATOM 1195 C CA . LEU C 1 52 ? 4.312 -9.396 -33.667 1.00 24.99 52 LEU C CA 1
ATOM 1196 C C . LEU C 1 52 ? 3.490 -10.672 -33.644 1.00 25.56 52 LEU C C 1
ATOM 1197 O O . LEU C 1 52 ? 4.045 -11.769 -33.603 1.00 28.19 52 LEU C O 1
ATOM 1202 N N . CYS C 1 53 ? 2.176 -10.543 -33.650 1.00 28.53 53 CYS C N 1
ATOM 1203 C CA . CYS C 1 53 ? 1.346 -11.746 -33.692 1.00 33.33 53 CYS C CA 1
ATOM 1204 C C . CYS C 1 53 ? 1.469 -12.427 -35.049 1.00 40.74 53 CYS C C 1
ATOM 1205 O O . CYS C 1 53 ? 1.593 -11.757 -36.073 1.00 35.19 53 CYS C O 1
ATOM 1208 N N . PRO C 1 54 ? 1.445 -13.760 -35.087 1.00 48.86 54 PRO C N 1
ATOM 1209 C CA . PRO C 1 54 ? 1.492 -14.511 -36.343 1.00 51.95 54 PRO C CA 1
ATOM 1210 C C . PRO C 1 54 ? 0.376 -14.122 -37.314 1.00 52.97 54 PRO C C 1
ATOM 1211 O O . PRO C 1 54 ? 0.664 -14.074 -38.519 1.00 54.34 54 PRO C O 1
ATOM 1215 N N . ALA D 1 3 ? -13.922 -8.708 -33.043 1.00 32.58 3 ALA D N 1
ATOM 1216 C CA . ALA D 1 3 ? -14.622 -9.246 -31.899 1.00 30.55 3 ALA D CA 1
ATOM 1217 C C . ALA D 1 3 ? -13.643 -9.474 -30.749 1.00 26.10 3 ALA D C 1
ATOM 1218 O O . ALA D 1 3 ? -12.434 -9.596 -30.957 1.00 26.30 3 ALA D O 1
ATOM 1220 N N . TRP D 1 4 ? -14.176 -9.502 -29.532 1.00 25.28 4 TRP D N 1
ATOM 1221 C CA . TRP D 1 4 ? -13.360 -9.600 -28.339 1.00 22.43 4 TRP D CA 1
ATOM 1222 C C . TRP D 1 4 ? -13.037 -11.041 -28.024 1.00 22.01 4 TRP D C 1
ATOM 1223 O O . TRP D 1 4 ? -13.907 -11.921 -28.061 1.00 24.83 4 TRP D O 1
ATOM 1234 N N . ASP D 1 5 ? -11.795 -11.256 -27.610 1.00 19.65 5 ASP D N 1
ATOM 1235 C CA . ASP D 1 5 ? -11.448 -12.476 -26.907 1.00 18.72 5 ASP D CA 1
ATOM 1236 C C . ASP D 1 5 ? -11.979 -12.376 -25.481 1.00 17.08 5 ASP D C 1
ATOM 1237 O O . ASP D 1 5 ? -12.456 -11.332 -25.044 1.00 18.82 5 ASP D O 1
ATOM 1242 N N . GLU D 1 6 ? -11.908 -13.488 -24.763 1.00 18.12 6 GLU D N 1
ATOM 1243 C CA . GLU D 1 6 ? -12.410 -13.565 -23.400 1.00 17.46 6 GLU D CA 1
ATOM 1244 C C . GLU D 1 6 ? -11.461 -12.836 -22.439 1.00 15.81 6 GLU D C 1
ATOM 1245 O O . GLU D 1 6 ? -10.247 -12.845 -22.611 1.00 18.21 6 GLU D O 1
ATOM 1251 N N . TRP D 1 7 ? -12.030 -12.231 -21.390 1.00 15.22 7 TRP D N 1
ATOM 1252 C CA . TRP D 1 7 ? -11.210 -11.654 -20.330 1.00 15.52 7 TRP D CA 1
ATOM 1253 C C . TRP D 1 7 ? -10.306 -12.723 -19.760 1.00 14.76 7 TRP D C 1
ATOM 1254 O O . TRP D 1 7 ? -10.719 -13.875 -19.575 1.00 16.30 7 TRP D O 1
ATOM 1265 N N . SER D 1 8 ? -9.123 -12.292 -19.344 1.00 14.51 8 SER D N 1
ATOM 1266 C CA . SER D 1 8 ? -8.269 -13.118 -18.516 1.00 15.55 8 SER D CA 1
ATOM 1267 C C . SER D 1 8 ? -8.911 -13.276 -17.142 1.00 16.96 8 SER D C 1
ATOM 1268 O O . SER D 1 8 ? -9.792 -12.493 -16.762 1.00 17.08 8 SER D O 1
ATOM 1271 N N . PRO D 1 9 ? -8.475 -14.257 -16.373 1.00 18.69 9 PRO D N 1
ATOM 1272 C CA . PRO D 1 9 ? -8.852 -14.279 -14.958 1.00 18.67 9 PRO D CA 1
ATOM 1273 C C . PRO D 1 9 ? -8.364 -13.016 -14.260 1.00 18.49 9 PRO D C 1
ATOM 1274 O O . PRO D 1 9 ? -7.381 -12.373 -14.676 1.00 19.38 9 PRO D O 1
ATOM 1278 N N . TRP D 1 10 ? -9.095 -12.623 -13.228 1.00 19.48 10 TRP D N 1
ATOM 1279 C CA . TRP D 1 10 ? -8.632 -11.517 -12.398 1.00 19.10 10 TRP D CA 1
ATOM 1280 C C . TRP D 1 10 ? -7.284 -11.879 -11.792 1.00 20.01 10 TRP D C 1
ATOM 1281 O O . TRP D 1 10 ? -7.060 -13.022 -11.383 1.00 23.92 10 TRP D O 1
ATOM 1292 N N . SER D 1 11 ? -6.390 -10.892 -11.740 1.00 18.83 11 SER D N 1
ATOM 1293 C CA . SER D 1 11 ? -5.087 -11.048 -11.129 1.00 19.35 11 SER D CA 1
ATOM 1294 C C . SER D 1 11 ? -5.215 -11.195 -9.613 1.00 19.90 11 SER D C 1
ATOM 1295 O O . SER D 1 11 ? -6.259 -10.969 -9.028 1.00 21.10 11 SER D O 1
ATOM 1298 N N . LEU D 1 12 ? -4.124 -11.605 -8.981 1.00 22.59 12 LEU D N 1
ATOM 1299 C CA . LEU D 1 12 ? -4.025 -11.502 -7.529 1.00 22.29 12 LEU D CA 1
ATOM 1300 C C . LEU D 1 12 ? -4.165 -10.040 -7.090 1.00 19.55 12 LEU D C 1
ATOM 1301 O O . LEU D 1 12 ? -3.899 -9.103 -7.847 1.00 20.87 12 LEU D O 1
ATOM 1306 N N . CYS D 1 13 ? -4.577 -9.841 -5.840 1.00 19.21 13 CYS D N 1
ATOM 1307 C CA . CYS D 1 13 ? -4.597 -8.493 -5.291 1.00 18.72 13 CYS D CA 1
ATOM 1308 C C . CYS D 1 13 ? -3.170 -7.951 -5.223 1.00 19.93 13 CYS D C 1
ATOM 1309 O O . CYS D 1 13 ? -2.231 -8.651 -4.814 1.00 21.33 13 CYS D O 1
ATOM 1312 N N . SER D 1 14 ? -3.002 -6.691 -5.614 1.00 18.35 14 SER D N 1
ATOM 1313 C CA . SER D 1 14 ? -1.661 -6.099 -5.657 1.00 17.31 14 SER D CA 1
ATOM 1314 C C . SER D 1 14 ? -1.096 -5.869 -4.268 1.00 18.10 14 SER D C 1
ATOM 1315 O O . SER D 1 14 ? 0.124 -5.700 -4.129 1.00 21.90 14 SER D O 1
ATOM 1318 N N . SER D 1 15 ? -1.966 -5.843 -3.243 1.00 18.66 15 SER D N 1
ATOM 1319 C CA . SER D 1 15 ? -1.586 -5.687 -1.842 1.00 19.16 15 SER D CA 1
ATOM 1320 C C . SER D 1 15 ? -1.914 -7.004 -1.169 1.00 22.72 15 SER D C 1
ATOM 1321 O O . SER D 1 15 ? -3.001 -7.550 -1.377 1.00 24.40 15 SER D O 1
ATOM 1324 N N . THR D 1 16 ? -0.989 -7.513 -0.368 1.00 24.47 16 THR D N 1
ATOM 1325 C CA . THR D 1 16 ? -1.290 -8.730 0.385 1.00 26.75 16 THR D CA 1
ATOM 1326 C C . THR D 1 16 ? -2.004 -8.426 1.696 1.00 27.28 16 THR D C 1
ATOM 1327 O O . THR D 1 16 ? -2.435 -9.345 2.401 1.00 26.66 16 THR D O 1
ATOM 1331 N N . CYS D 1 17 ? -2.122 -7.153 2.038 1.00 24.95 17 CYS D N 1
ATOM 1332 C CA . CYS D 1 17 ? -3.010 -6.730 3.109 1.00 23.68 17 CYS D CA 1
ATOM 1333 C C . CYS D 1 17 ? -3.390 -5.297 2.805 1.00 23.18 17 CYS D C 1
ATOM 1334 O O . CYS D 1 17 ? -2.642 -4.579 2.138 1.00 25.29 17 CYS D O 1
ATOM 1337 N N . GLY D 1 18 ? -4.545 -4.896 3.296 1.00 22.19 18 GLY D N 1
ATOM 1338 C CA . GLY D 1 18 ? -5.056 -3.587 2.991 1.00 21.62 18 GLY D CA 1
ATOM 1339 C C . GLY D 1 18 ? -5.504 -3.441 1.542 1.00 19.99 18 GLY D C 1
ATOM 1340 O O . GLY D 1 18 ? -5.523 -4.373 0.740 1.00 22.19 18 GLY D O 1
ATOM 1341 N N . ARG D 1 19 ? -5.893 -2.226 1.209 1.00 19.63 19 ARG D N 1
ATOM 1342 C CA . ARG D 1 19 ? -6.471 -2.014 -0.100 1.00 18.75 19 ARG D CA 1
ATOM 1343 C C . ARG D 1 19 ? -5.437 -2.190 -1.202 1.00 19.37 19 ARG D C 1
ATOM 1344 O O . ARG D 1 19 ? -4.319 -1.672 -1.119 1.00 19.59 19 ARG D O 1
ATOM 1352 N N . GLY D 1 20 ? -5.827 -2.919 -2.254 1.00 19.33 20 GLY D N 1
ATOM 1353 C CA . GLY D 1 20 ? -5.031 -3.064 -3.459 1.00 18.32 20 GLY D CA 1
ATOM 1354 C C . GLY D 1 20 ? -5.876 -3.053 -4.707 1.00 16.35 20 GLY D C 1
ATOM 1355 O O . GLY D 1 20 ? -7.048 -2.695 -4.656 1.00 16.41 20 GLY D O 1
ATOM 1356 N N . PHE D 1 21 ? -5.275 -3.410 -5.836 1.00 16.82 21 PHE D N 1
ATOM 1357 C CA . PHE D 1 21 ? -5.976 -3.468 -7.114 1.00 15.32 21 PHE D CA 1
ATOM 1358 C C . PHE D 1 21 ? -5.940 -4.904 -7.618 1.00 14.91 21 PHE D C 1
ATOM 1359 O O . PHE D 1 21 ? -4.951 -5.627 -7.433 1.00 16.86 21 PHE D O 1
ATOM 1367 N N . ARG D 1 22 ? -6.999 -5.283 -8.322 1.00 15.96 22 ARG D N 1
ATOM 1368 C CA . ARG D 1 22 ? -6.988 -6.464 -9.191 1.00 16.63 22 ARG D CA 1
ATOM 1369 C C . ARG D 1 22 ? -7.328 -6.020 -10.599 1.00 14.41 22 ARG D C 1
ATOM 1370 O O . ARG D 1 22 ? -8.096 -5.093 -10.793 1.00 16.67 22 ARG D O 1
ATOM 1378 N N . ASP D 1 23 ? -6.777 -6.709 -11.582 1.00 14.59 23 ASP D N 1
ATOM 1379 C CA A ASP D 1 23 ? -6.847 -6.322 -12.991 0.51 15.78 23 ASP D CA 1
ATOM 1380 C CA B ASP D 1 23 ? -7.121 -6.337 -12.931 0.49 14.63 23 ASP D CA 1
ATOM 1381 C C . ASP D 1 23 ? -7.154 -7.560 -13.829 1.00 14.79 23 ASP D C 1
ATOM 1382 O O . ASP D 1 23 ? -6.750 -8.674 -13.471 1.00 16.45 23 ASP D O 1
ATOM 1391 N N . ARG D 1 24 ? -7.764 -7.350 -14.986 1.00 13.66 24 ARG D N 1
ATOM 1392 C CA . ARG D 1 24 ? -7.882 -8.375 -16.012 1.00 13.45 24 ARG D CA 1
ATOM 1393 C C . ARG D 1 24 ? -7.871 -7.664 -17.355 1.00 13.11 24 ARG D C 1
ATOM 1394 O O . ARG D 1 24 ? -8.129 -6.459 -17.448 1.00 14.01 24 ARG D O 1
ATOM 1402 N N . THR D 1 25 ? -7.569 -8.426 -18.407 1.00 12.70 25 THR D N 1
ATOM 1403 C CA . THR D 1 25 ? -7.427 -7.800 -19.714 1.00 13.52 25 THR D CA 1
ATOM 1404 C C . THR D 1 25 ? -8.089 -8.675 -20.759 1.00 12.67 25 THR D C 1
ATOM 1405 O O . THR D 1 25 ? -8.250 -9.877 -20.575 1.00 13.34 25 THR D O 1
ATOM 1409 N N . ARG D 1 26 ? -8.362 -8.064 -21.920 1.00 13.89 26 ARG D N 1
ATOM 1410 C CA . ARG D 1 26 ? -8.819 -8.823 -23.081 1.00 15.26 26 ARG D CA 1
ATOM 1411 C C . ARG D 1 26 ? -8.275 -8.174 -24.330 1.00 14.94 26 ARG D C 1
ATOM 1412 O O . ARG D 1 26 ? -8.118 -6.960 -24.370 1.00 17.22 26 ARG D O 1
ATOM 1420 N N . THR D 1 27 ? -8.012 -8.984 -25.334 1.00 16.38 27 THR D N 1
ATOM 1421 C CA . THR D 1 27 ? -7.593 -8.550 -26.648 1.00 17.47 27 THR D CA 1
ATOM 1422 C C . THR D 1 27 ? -8.756 -8.683 -27.639 1.00 18.59 27 THR D C 1
ATOM 1423 O O . THR D 1 27 ? -9.765 -9.345 -27.382 1.00 21.01 27 THR D O 1
ATOM 1427 N N . CYS D 1 28 ? -8.597 -8.090 -28.816 1.00 24.07 28 CYS D N 1
ATOM 1428 C CA . CYS D 1 28 ? -9.550 -8.336 -29.896 1.00 29.08 28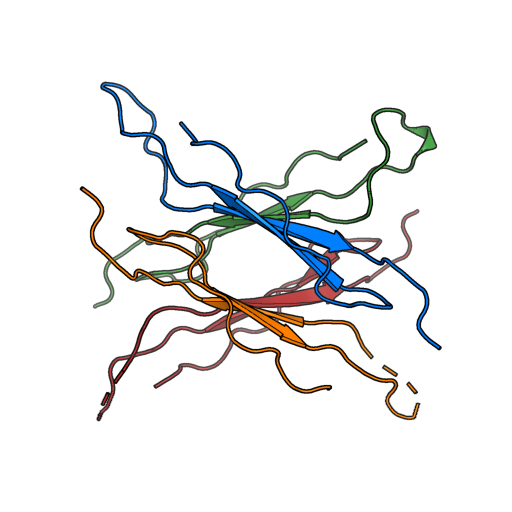 CYS D CA 1
ATOM 1429 C C . CYS D 1 28 ? -8.837 -8.845 -31.143 1.00 28.16 28 CYS D C 1
ATOM 1430 O O . CYS D 1 28 ? -7.613 -8.816 -31.253 1.00 27.96 28 CYS D O 1
ATOM 1433 N N . ARG D 1 29 ? -9.633 -9.337 -32.080 1.00 28.32 29 ARG D N 1
ATOM 1434 C CA . ARG D 1 29 ? -9.200 -9.804 -33.384 1.00 29.93 29 ARG D CA 1
ATOM 1435 C C . ARG D 1 29 ? -10.072 -9.097 -34.408 1.00 33.37 29 ARG D C 1
ATOM 1436 O O . ARG D 1 29 ? -11.217 -8.745 -34.115 1.00 31.90 29 ARG D O 1
ATOM 1444 N N . PRO D 1 30 ? -9.548 -8.861 -35.608 1.00 37.43 30 PRO D N 1
ATOM 1445 C CA . PRO D 1 30 ? -10.326 -8.163 -36.634 1.00 40.30 30 PRO D CA 1
ATOM 1446 C C . PRO D 1 30 ? -11.609 -8.912 -36.951 1.00 41.26 30 PRO D C 1
ATOM 1447 O O . PRO D 1 30 ? -11.679 -10.146 -36.805 1.00 42.15 30 PRO D O 1
ATOM 1451 N N . PRO D 1 31 ? -12.649 -8.202 -37.391 1.00 43.64 31 PRO D N 1
ATOM 1452 C CA . PRO D 1 31 ? -13.956 -8.849 -37.551 1.00 45.96 31 PRO D CA 1
ATOM 1453 C C . PRO D 1 31 ? -13.937 -9.888 -38.663 1.00 47.93 31 PRO D C 1
ATOM 1454 O O . PRO D 1 31 ? -13.171 -9.793 -39.626 1.00 42.79 31 PRO D O 1
ATOM 1458 N N . GLN D 1 32 ? -14.801 -10.891 -38.507 1.00 55.19 32 GLN D N 1
ATOM 1459 C CA . GLN D 1 32 ? -15.084 -11.867 -39.559 1.00 45.63 32 GLN D CA 1
ATOM 1460 C C . GLN D 1 32 ? -16.537 -11.682 -40.011 1.00 55.58 32 GLN D C 1
ATOM 1461 O O . GLN D 1 32 ? -16.950 -12.183 -41.058 1.00 57.51 32 GLN D O 1
ATOM 1467 N N . PRO D 1 37 ? -14.910 -3.741 -35.868 1.00 52.60 37 PRO D N 1
ATOM 1468 C CA . PRO D 1 37 ? -13.685 -2.933 -35.842 1.00 53.35 37 PRO D CA 1
ATOM 1469 C C . PRO D 1 37 ? -12.863 -3.147 -34.566 1.00 63.40 37 PRO D C 1
ATOM 1470 O O . PRO D 1 37 ? -13.229 -2.644 -33.503 1.00 65.48 37 PRO D O 1
ATOM 1474 N N . CYS D 1 38 ? -11.759 -3.886 -34.672 1.00 58.77 38 CYS D N 1
ATOM 1475 C CA . CYS D 1 38 ? -10.950 -4.235 -33.510 1.00 49.65 38 CYS D CA 1
ATOM 1476 C C . CYS D 1 38 ? -9.932 -3.134 -33.249 1.00 62.98 38 CYS D C 1
ATOM 1477 O O . CYS D 1 38 ? -9.069 -2.861 -34.090 1.00 73.03 38 CYS D O 1
ATOM 1480 N N A GLU D 1 39 ? -10.079 -2.454 -32.111 0.64 64.84 39 GLU D N 1
ATOM 1481 N N B GLU D 1 39 ? -9.998 -2.551 -32.054 0.36 64.71 39 GLU D N 1
ATOM 1482 C CA A GLU D 1 39 ? -9.296 -1.257 -31.809 0.64 64.10 39 GLU D CA 1
ATOM 1483 C CA B GLU D 1 39 ? -8.902 -1.777 -31.483 0.36 63.49 39 GLU D CA 1
ATOM 1484 C C A GLU D 1 39 ? -7.963 -1.600 -31.149 0.64 58.28 39 GLU D C 1
ATOM 1485 C C B GLU D 1 39 ? -8.749 -2.210 -30.032 0.36 60.16 39 GLU D C 1
ATOM 1486 O O A GLU D 1 39 ? -6.897 -1.309 -31.699 0.64 63.26 39 GLU D O 1
ATOM 1487 O O B GLU D 1 39 ? -9.659 -2.003 -29.223 0.36 63.18 39 GLU D O 1
ATOM 1490 N N A GLY D 1 40 ? -8.017 -2.204 -29.965 0.64 52.21 40 GLY D N 1
ATOM 1491 N N B GLY D 1 40 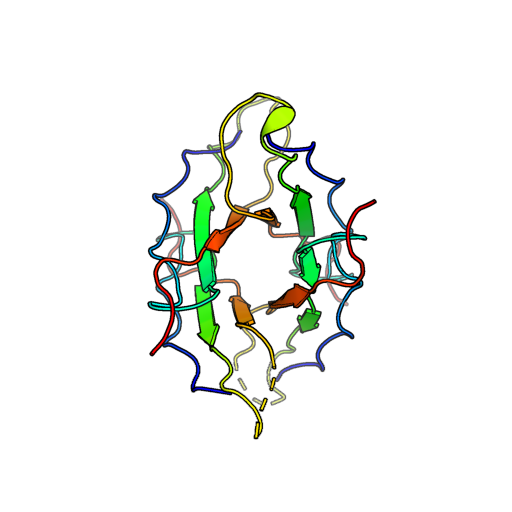? -7.615 -2.826 -29.706 0.36 53.83 40 GLY D N 1
ATOM 1492 C CA A GLY D 1 40 ? -6.847 -2.609 -29.226 0.64 44.17 40 GLY D CA 1
ATOM 1493 C CA B GLY D 1 40 ? -7.378 -3.295 -28.361 0.36 47.58 40 GLY D CA 1
ATOM 1494 C C A GLY D 1 40 ? -7.287 -3.379 -27.995 0.64 35.48 40 GLY D C 1
ATOM 1495 C C B GLY D 1 40 ? -6.121 -2.693 -27.769 0.36 40.97 40 GLY D C 1
ATOM 1496 O O A GLY D 1 40 ? -8.434 -3.815 -27.907 0.64 35.23 40 GLY D O 1
ATOM 1497 O O B GLY D 1 40 ? -5.522 -1.777 -28.335 0.36 38.50 40 GLY D O 1
ATOM 1498 N N A PRO D 1 41 ? -6.382 -3.550 -27.033 0.64 30.06 41 PRO D N 1
ATOM 1499 N N B PRO D 1 41 ? -5.708 -3.174 -26.591 0.36 33.92 41 PRO D N 1
ATOM 1500 C CA A PRO D 1 41 ? -6.709 -4.257 -25.789 0.64 22.40 41 PRO D CA 1
ATOM 1501 C CA B PRO D 1 41 ? -6.450 -4.083 -25.716 0.36 27.87 41 PRO D CA 1
ATOM 1502 C C A PRO D 1 41 ? -7.443 -3.371 -24.790 0.64 18.59 41 PRO D C 1
ATOM 1503 C C B PRO D 1 41 ? -7.285 -3.298 -24.703 0.36 21.17 41 PRO D C 1
ATOM 1504 O O A PRO D 1 41 ? -7.417 -2.143 -24.861 0.64 20.07 41 PRO D O 1
ATOM 1505 O O B PRO D 1 41 ? -7.268 -2.069 -24.703 0.36 21.17 41 PRO D O 1
ATOM 1512 N N A GLU D 1 42 ? -8.093 -4.035 -23.852 0.64 15.86 42 GLU D N 1
ATOM 1513 N N B GLU D 1 42 ? -8.024 -4.014 -23.870 0.36 17.54 42 GLU D N 1
ATOM 1514 C CA A GLU D 1 42 ? -8.843 -3.371 -22.800 0.64 13.97 42 GLU D CA 1
ATOM 1515 C CA B GLU D 1 42 ? -8.834 -3.415 -22.821 0.36 15.86 42 GLU D CA 1
ATOM 1516 C C A GLU D 1 42 ? -8.452 -3.996 -21.468 0.64 13.64 42 GLU D C 1
ATOM 1517 C C B GLU D 1 42 ? -8.406 -3.998 -21.479 0.36 14.44 42 GLU D C 1
ATOM 1518 O O A GLU D 1 42 ? -8.192 -5.193 -21.361 0.64 15.37 42 GLU D O 1
ATOM 1519 O O B GLU D 1 42 ? -8.032 -5.166 -21.381 0.36 16.01 42 GLU D O 1
ATOM 1530 N N . LYS D 1 43 ? -8.466 -3.169 -20.443 1.00 13.42 43 LYS D N 1
ATOM 1531 C CA . LYS D 1 43 ? -8.167 -3.587 -19.086 1.00 13.65 43 LYS D CA 1
ATOM 1532 C C . LYS D 1 43 ? -9.338 -3.205 -18.205 1.00 13.91 43 LYS D C 1
ATOM 1533 O O . LYS D 1 43 ? -9.931 -2.135 -18.380 1.00 18.14 43 LYS D O 1
ATOM 1539 N N . GLN D 1 44 ? -9.635 -4.049 -17.233 1.00 13.24 44 GLN D N 1
ATOM 1540 C CA . GLN D 1 44 ? -10.550 -3.680 -16.164 1.00 14.06 44 GLN D CA 1
ATOM 1541 C C . GLN D 1 44 ? -9.821 -3.776 -14.837 1.00 14.69 44 GLN D C 1
ATOM 1542 O O . GLN D 1 44 ? -9.048 -4.715 -14.617 1.00 16.41 44 GLN D O 1
ATOM 1548 N N . THR D 1 45 ? -10.107 -2.830 -13.937 1.00 13.22 45 THR D N 1
ATOM 1549 C CA . THR D 1 45 ? -9.473 -2.801 -12.622 1.00 13.78 45 THR D CA 1
ATOM 1550 C C . THR D 1 45 ? -10.546 -2.606 -11.563 1.00 13.50 45 THR D C 1
ATOM 1551 O O . THR D 1 45 ? -11.534 -1.887 -11.785 1.00 16.01 45 THR D O 1
ATOM 1555 N N . LYS D 1 46 ? -10.353 -3.251 -10.419 1.00 14.59 46 LYS D N 1
ATOM 1556 C CA . LYS D 1 46 ? -11.203 -3.033 -9.258 1.00 14.57 46 LYS D CA 1
ATOM 1557 C C . LYS D 1 46 ? -10.333 -3.044 -8.012 1.00 14.94 46 LYS D C 1
ATOM 1558 O O . LYS D 1 46 ? -9.190 -3.479 -8.041 1.00 16.61 46 LYS D O 1
ATOM 1564 N N . PHE D 1 47 ? -10.905 -2.607 -6.892 1.00 17.16 47 PHE D N 1
ATOM 1565 C CA . PHE D 1 47 ? -10.191 -2.707 -5.623 1.00 17.60 47 PHE D CA 1
ATOM 1566 C C . PHE D 1 47 ? -10.342 -4.095 -5.002 1.00 18.52 47 PHE D C 1
ATOM 1567 O O . PHE D 1 47 ? -11.262 -4.854 -5.314 1.00 20.65 47 PHE D O 1
ATOM 1575 N N . CYS D 1 48 ? -9.429 -4.406 -4.087 1.00 18.45 48 CYS D N 1
ATOM 1576 C CA . CYS D 1 48 ? -9.450 -5.657 -3.356 1.00 20.04 48 CYS D CA 1
ATOM 1577 C C . CYS D 1 48 ? -8.840 -5.418 -1.987 1.00 18.19 48 CYS D C 1
ATOM 1578 O O . CYS D 1 48 ? -8.107 -4.450 -1.770 1.00 20.39 48 CYS D O 1
ATOM 1581 N N . ASN D 1 49 ? -9.187 -6.283 -1.046 1.00 20.87 49 ASN D N 1
ATOM 1582 C CA . ASN D 1 49 ? -8.526 -6.229 0.249 1.00 20.96 49 ASN D CA 1
ATOM 1583 C C . ASN D 1 49 ? -8.653 -7.626 0.842 1.00 22.95 49 ASN D C 1
ATOM 1584 O O . ASN D 1 49 ? -9.769 -8.061 1.148 1.00 26.18 49 ASN D O 1
ATOM 1589 N N . ILE D 1 50 ? -7.531 -8.336 0.966 1.00 22.40 50 ILE D N 1
ATOM 1590 C CA . ILE D 1 50 ? -7.555 -9.751 1.324 1.00 24.78 50 ILE D CA 1
ATOM 1591 C C . ILE D 1 50 ? -7.117 -10.043 2.753 1.00 24.52 50 ILE D C 1
ATOM 1592 O O . ILE D 1 50 ? -7.241 -11.199 3.193 1.00 26.48 50 ILE D O 1
ATOM 1597 N N . ALA D 1 51 ? -6.599 -9.058 3.483 1.00 22.74 51 ALA D N 1
ATOM 1598 C CA . ALA D 1 51 ? -6.194 -9.293 4.861 1.00 22.50 51 ALA D CA 1
ATOM 1599 C C . ALA D 1 51 ? -6.052 -7.952 5.542 1.00 22.10 51 ALA D C 1
ATOM 1600 O O . ALA D 1 51 ? -5.765 -6.947 4.899 1.00 24.12 51 ALA D O 1
ATOM 1602 N N . LEU D 1 52 ? -6.238 -7.946 6.849 1.00 22.86 52 LEU D N 1
ATOM 1603 C CA . LEU D 1 52 ? -5.879 -6.779 7.627 1.00 24.88 52 LEU D CA 1
ATOM 1604 C C . LEU D 1 52 ? -4.356 -6.739 7.780 1.00 26.31 52 LEU D C 1
ATOM 1605 O O . LEU D 1 52 ? -3.713 -7.768 8.014 1.00 27.31 52 LEU D O 1
ATOM 1610 N N . CYS D 1 53 ? -3.763 -5.559 7.630 1.00 28.90 53 CYS D N 1
ATOM 1611 C CA . CYS D 1 53 ? -2.318 -5.502 7.784 1.00 35.03 53 CYS D CA 1
ATOM 1612 C C . CYS D 1 53 ? -1.934 -5.694 9.251 1.00 37.50 53 CYS D C 1
ATOM 1613 O O . CYS D 1 53 ? -2.584 -5.144 10.144 1.00 37.51 53 CYS D O 1
ATOM 1616 N N . PRO D 1 54 ? -0.900 -6.497 9.532 1.00 39.08 54 PRO D N 1
ATOM 1617 C CA . PRO D 1 54 ? -0.412 -6.783 10.888 1.00 41.07 54 PRO D CA 1
ATOM 1618 C C . PRO D 1 54 ? -0.242 -5.530 11.746 1.00 45.27 54 PRO D C 1
ATOM 1619 O O . PRO D 1 54 ? 0.254 -4.554 11.194 1.00 46.95 54 PRO D O 1
#